Protein AF-A0A928SJW3-F1 (afdb_monomer_lite)

Foldseek 3Di:
DPDDDPDDQPDDPVVLVVLVVVLVVLLVVQLVVQLVVVVVPDDNVVSNVVSVVLSVVLVVLLVVCLPDVPDCVVVVSVVVLVQLQVLAVVLVVVVVVVDDRDPSNVSHVSRVSSVVSNVSSNVSSVVVVVSVVSNVVVVVVVVVVVVVVVVVVVVVVVVVVVVVVVVVVVVVVVVVVVVVVVVVVVVVVVVVVVVVVVVVVVVVVVVVVVVVVVPPDPPDDDDDDDDDDDDDDDPQDFDADPQPRDTDSDPVVNVVCVVVRPSPPPPPPDDDPDPDPPPDDDDDD

Sequence (285 aa):
MNKIYPHPRPTEPVQLYLLAGLASFGLLALWLAAFHAFLKVASGPQAFFAATLIEAGLIIEALALIKRPHVWYTWVAVGISLMVSGTYNYIQAAAVAGESLNTWMLLTLALGPLAALAFVSLTLGHELREYQNRVETWQTDKAAWLEQRRLEAEAYERQQEAERQLRLQRLQEAEFERQEREAERRYEAERAEREWQHKQQELAQRRLERRERLVEPAQASTPAALEPAQLAGQSQSQLACDGCNRTFGTQAALNAHKRFCSGSKARQSQLPESVVLTANGTSSS

pLDDT: mean 76.06, std 18.91, range [38.16, 98.81]

Secondary structure (DSSP, 8-state):
-----SSPPPPP-HHHHHHHHHHHHHHHHHHHHHHHHHTTTS-HHHHHHHHHHHHHHHHHHHHHHHH-TTSTHHHHHHHHHHHHHHHHHHHHHHHHTT----GGGTTTTTHHHHHHHHHHHHHHHHHHHHHHHHHHHHHHHHHHHHHHHHHHHHHHHHHHHHHHHHHHHHHHHHHHHHHHHHHHHHHHHHHHHHHHHHHHHHHHHHHHHHHHHHHS---S------------------EE-TTT--EESSHHHHHHHHHH----------PPP------------

Radius of gyration: 57.42 Å; chains: 1; bounding box: 112×52×155 Å

Structure (mmCIF, N/CA/C/O backbone):
data_AF-A0A928SJW3-F1
#
_entry.id   AF-A0A928SJW3-F1
#
loop_
_atom_site.group_PDB
_atom_site.id
_atom_site.type_symbol
_atom_site.label_atom_id
_atom_site.label_alt_id
_atom_site.label_comp_id
_atom_site.label_asym_id
_atom_site.label_entity_id
_atom_site.label_seq_id
_atom_site.pdbx_PDB_ins_code
_atom_site.Cartn_x
_atom_site.Cartn_y
_atom_site.Cartn_z
_atom_site.occupancy
_atom_site.B_iso_or_equiv
_atom_site.auth_seq_id
_atom_site.auth_comp_id
_atom_site.auth_asym_id
_atom_site.auth_atom_id
_atom_site.pdbx_PDB_model_num
ATOM 1 N N . MET A 1 1 ? -11.583 -10.540 -0.798 1.00 55.16 1 MET A N 1
ATOM 2 C CA . MET A 1 1 ? -11.604 -10.301 -2.259 1.00 55.16 1 MET A CA 1
ATOM 3 C C . MET A 1 1 ? -10.327 -9.565 -2.628 1.00 55.16 1 MET A C 1
ATOM 5 O O . MET A 1 1 ? -10.151 -8.447 -2.162 1.00 55.16 1 MET A O 1
ATOM 9 N N . ASN A 1 2 ? -9.426 -10.180 -3.398 1.00 66.88 2 ASN A N 1
ATOM 10 C CA . ASN A 1 2 ? -8.229 -9.496 -3.892 1.00 66.88 2 ASN A CA 1
ATOM 11 C C . ASN A 1 2 ? -8.664 -8.435 -4.906 1.00 66.88 2 ASN A C 1
ATOM 13 O O . ASN A 1 2 ? -8.991 -8.770 -6.042 1.00 66.88 2 ASN A O 1
ATOM 17 N N . LYS A 1 3 ? -8.727 -7.166 -4.490 1.00 82.62 3 LYS A N 1
ATOM 18 C CA . LYS A 1 3 ? -8.933 -6.062 -5.431 1.00 82.62 3 LYS A CA 1
ATOM 19 C C . LYS A 1 3 ? -7.664 -5.951 -6.268 1.00 82.62 3 LYS A C 1
ATOM 21 O O . LYS A 1 3 ? -6.602 -5.628 -5.746 1.00 82.62 3 LYS A O 1
ATOM 26 N N . ILE A 1 4 ? -7.771 -6.298 -7.544 1.00 87.81 4 ILE A N 1
ATOM 27 C CA . ILE A 1 4 ? -6.679 -6.170 -8.507 1.00 87.81 4 ILE A CA 1
ATOM 28 C C . ILE A 1 4 ? -6.498 -4.674 -8.799 1.00 87.81 4 ILE A C 1
ATOM 30 O O . ILE A 1 4 ? -7.478 -3.931 -8.857 1.00 87.81 4 ILE A O 1
ATOM 34 N N . TYR A 1 5 ? -5.247 -4.231 -8.935 1.00 90.19 5 TYR A N 1
ATOM 35 C CA . TYR A 1 5 ? -4.922 -2.863 -9.340 1.00 90.19 5 TYR A CA 1
ATOM 36 C C . TYR A 1 5 ? -5.654 -2.520 -10.656 1.00 90.19 5 TYR A C 1
ATOM 38 O O . TYR A 1 5 ? -5.540 -3.297 -11.606 1.00 90.19 5 TYR A O 1
ATOM 46 N N . PRO A 1 6 ? -6.422 -1.414 -10.727 1.00 91.12 6 PRO A N 1
ATOM 47 C CA . PRO A 1 6 ? -7.349 -1.173 -11.835 1.00 91.12 6 PRO A CA 1
ATOM 48 C C . PRO A 1 6 ? -6.656 -0.815 -13.153 1.00 91.12 6 PRO A C 1
ATOM 50 O O . PRO A 1 6 ? -7.246 -1.003 -14.214 1.00 91.12 6 PRO A O 1
ATOM 53 N N . HIS A 1 7 ? -5.418 -0.313 -13.112 1.00 90.12 7 HIS A N 1
ATOM 54 C CA . HIS A 1 7 ? -4.707 0.079 -14.323 1.00 90.12 7 HIS A CA 1
ATOM 55 C C . HIS A 1 7 ? -3.880 -1.090 -14.872 1.00 90.12 7 HIS A C 1
ATOM 57 O O . HIS A 1 7 ? -2.954 -1.562 -14.196 1.00 90.12 7 HIS A O 1
ATOM 63 N N . PRO A 1 8 ? -4.175 -1.565 -16.096 1.00 90.81 8 PRO A N 1
ATOM 64 C CA . PRO A 1 8 ? -3.402 -2.633 -16.707 1.00 90.81 8 PRO A CA 1
ATOM 65 C C . PRO A 1 8 ? -1.945 -2.197 -16.866 1.00 90.81 8 PRO A C 1
ATOM 67 O O . PRO A 1 8 ? -1.641 -1.014 -17.032 1.00 90.81 8 PRO A O 1
ATOM 70 N N . ARG A 1 9 ? -1.030 -3.164 -16.797 1.00 91.75 9 ARG A N 1
ATOM 71 C CA . ARG A 1 9 ? 0.384 -2.909 -17.075 1.00 91.75 9 ARG A CA 1
ATOM 72 C C . ARG A 1 9 ? 0.512 -2.398 -18.518 1.00 91.75 9 ARG A C 1
ATOM 74 O O . ARG A 1 9 ? -0.113 -3.002 -19.393 1.00 91.75 9 ARG A O 1
ATOM 81 N N . PRO A 1 10 ? 1.306 -1.344 -18.785 1.00 90.06 10 PRO A N 1
ATOM 82 C CA . PRO A 1 10 ? 1.600 -0.947 -20.155 1.00 90.06 10 PRO A CA 1
ATOM 83 C C . PRO A 1 10 ? 2.156 -2.157 -20.911 1.00 90.06 10 PRO A C 1
ATOM 85 O O . PRO A 1 10 ? 3.102 -2.803 -20.456 1.00 90.06 10 PRO A O 1
ATOM 88 N N . THR A 1 11 ? 1.516 -2.511 -22.022 1.00 90.88 11 THR A N 1
ATOM 89 C CA . THR A 1 11 ? 1.954 -3.617 -22.874 1.00 90.88 11 THR A CA 1
ATOM 90 C C . THR A 1 11 ? 3.229 -3.222 -23.597 1.00 90.88 11 THR A C 1
ATOM 92 O O . THR A 1 11 ? 3.367 -2.077 -24.035 1.00 90.88 11 THR A O 1
ATOM 95 N N . GLU A 1 12 ? 4.147 -4.170 -23.751 1.00 84.44 12 GLU A N 1
ATOM 96 C CA . GLU A 1 12 ? 5.341 -3.956 -24.560 1.00 84.44 12 GLU A CA 1
ATOM 97 C C . GLU A 1 12 ? 4.916 -3.630 -26.000 1.00 84.44 12 GLU A C 1
ATOM 99 O O . GLU A 1 12 ? 4.107 -4.362 -26.582 1.00 84.44 12 GLU A O 1
ATOM 104 N N . PRO A 1 13 ? 5.391 -2.515 -26.580 1.00 83.38 13 PRO A N 1
ATOM 105 C CA . PRO A 1 13 ? 5.029 -2.162 -27.940 1.00 83.38 13 PRO A CA 1
ATOM 106 C C . PRO A 1 13 ? 5.587 -3.228 -28.884 1.00 83.38 13 PRO A C 1
ATOM 108 O O . PRO A 1 13 ? 6.796 -3.332 -29.069 1.00 83.38 13 PRO A O 1
ATOM 111 N N . VAL A 1 14 ? 4.706 -4.009 -29.517 1.00 85.50 14 VAL A N 1
ATOM 112 C CA . VAL A 1 14 ? 5.071 -5.027 -30.528 1.00 85.50 14 VAL A CA 1
ATOM 113 C C . VAL A 1 14 ? 5.955 -4.421 -31.628 1.00 85.50 14 VAL A C 1
ATOM 115 O O . VAL A 1 14 ? 6.855 -5.073 -32.155 1.00 85.50 14 VAL A O 1
ATOM 118 N N . GLN A 1 15 ? 5.744 -3.136 -31.918 1.00 78.62 15 GLN A N 1
ATOM 119 C CA . GLN A 1 15 ? 6.546 -2.336 -32.840 1.00 78.62 15 GLN A CA 1
ATOM 120 C C . GLN A 1 15 ? 8.036 -2.328 -32.483 1.00 78.62 15 GLN A C 1
ATOM 122 O O . GLN A 1 15 ? 8.863 -2.341 -33.383 1.00 78.62 15 GLN A O 1
ATOM 127 N N . LEU A 1 16 ? 8.394 -2.377 -31.199 1.00 78.88 16 LEU A N 1
ATOM 128 C CA . LEU A 1 16 ? 9.782 -2.332 -30.746 1.00 78.88 16 LEU A CA 1
ATOM 129 C C . LEU A 1 16 ? 10.515 -3.641 -31.061 1.00 78.88 16 LEU A C 1
ATOM 131 O O . LEU A 1 16 ? 11.667 -3.605 -31.480 1.00 78.88 16 LEU A O 1
ATOM 135 N N . TYR A 1 17 ? 9.827 -4.784 -30.976 1.00 82.81 17 TYR A N 1
ATOM 136 C CA . TYR A 1 17 ? 10.368 -6.076 -31.411 1.00 82.81 17 TYR A CA 1
ATOM 137 C C . TYR A 1 17 ? 10.509 -6.169 -32.927 1.00 82.81 17 TYR A C 1
ATOM 139 O O . TYR A 1 17 ? 11.530 -6.642 -33.421 1.00 82.81 17 TYR A O 1
ATOM 147 N N . LEU A 1 18 ? 9.506 -5.694 -33.670 1.00 81.81 18 LEU A N 1
ATOM 148 C CA . LEU A 1 18 ? 9.571 -5.657 -35.131 1.00 81.81 18 LEU A CA 1
ATOM 149 C C . LEU A 1 18 ? 10.694 -4.740 -35.612 1.00 81.81 18 LEU A C 1
ATOM 151 O O . LEU A 1 18 ? 11.450 -5.112 -36.506 1.00 81.81 18 LEU A O 1
ATOM 155 N N . LEU A 1 19 ? 10.834 -3.567 -34.996 1.00 77.06 19 LEU A N 1
ATOM 156 C CA . LEU A 1 19 ? 11.870 -2.618 -35.366 1.00 77.06 19 LEU A CA 1
ATOM 157 C C . LEU A 1 19 ? 13.260 -3.107 -34.951 1.00 77.06 19 LEU A C 1
ATOM 159 O O . LEU A 1 19 ? 14.195 -2.964 -35.730 1.00 77.06 19 LEU A O 1
ATOM 163 N N . ALA A 1 20 ? 13.397 -3.744 -33.783 1.00 79.19 20 ALA A N 1
ATOM 164 C CA . ALA A 1 20 ? 14.634 -4.416 -33.392 1.00 79.19 20 ALA A CA 1
ATOM 165 C C . ALA A 1 20 ? 15.004 -5.520 -34.394 1.00 79.19 20 ALA A C 1
ATOM 167 O O . ALA A 1 20 ? 16.141 -5.565 -34.850 1.00 79.19 20 ALA A O 1
ATOM 168 N N . GLY A 1 21 ? 14.040 -6.350 -34.806 1.00 82.94 21 GLY A N 1
ATOM 169 C CA . GLY A 1 21 ? 14.250 -7.383 -35.822 1.00 82.94 21 GLY A CA 1
ATOM 170 C C . GLY A 1 21 ? 14.684 -6.810 -37.175 1.00 82.94 21 GLY A C 1
ATOM 171 O O . GLY A 1 21 ? 15.651 -7.290 -37.766 1.00 82.94 21 GLY A O 1
ATOM 172 N N . LEU A 1 22 ? 14.024 -5.746 -37.642 1.00 78.38 22 LEU A N 1
ATOM 173 C CA . LEU A 1 22 ? 14.393 -5.036 -38.872 1.00 78.38 22 LEU A CA 1
ATOM 174 C C . LEU A 1 22 ? 15.783 -4.396 -38.776 1.00 78.38 22 LEU A C 1
ATOM 176 O O . LEU A 1 22 ? 16.566 -4.497 -39.718 1.00 78.38 22 LEU A O 1
ATOM 180 N N . ALA A 1 23 ? 16.111 -3.776 -37.642 1.00 76.69 23 ALA A N 1
ATOM 181 C CA . ALA A 1 23 ? 17.420 -3.177 -37.401 1.00 76.69 23 ALA A CA 1
ATOM 182 C C . ALA A 1 23 ? 18.530 -4.238 -37.387 1.00 76.69 23 ALA A C 1
ATOM 184 O O . ALA A 1 23 ? 19.552 -4.054 -38.044 1.00 76.69 23 ALA A O 1
ATOM 185 N N . SER A 1 24 ? 18.315 -5.372 -36.711 1.00 80.06 24 SER A N 1
ATOM 186 C CA . SER A 1 24 ? 19.250 -6.503 -36.715 1.00 80.06 24 SER A CA 1
ATOM 187 C C . SER A 1 24 ? 19.456 -7.070 -38.119 1.00 80.06 24 SER A C 1
ATOM 189 O O . SER A 1 24 ? 20.588 -7.355 -38.503 1.00 80.06 24 SER A O 1
ATOM 191 N N . PHE A 1 25 ? 18.387 -7.195 -38.911 1.00 82.88 25 PHE A N 1
ATOM 192 C CA . PHE A 1 25 ? 18.493 -7.639 -40.300 1.00 82.88 25 PHE A CA 1
ATOM 193 C C . PHE A 1 25 ? 19.278 -6.640 -41.164 1.00 82.88 25 PHE A C 1
ATOM 195 O O . PHE A 1 25 ? 20.138 -7.042 -41.947 1.00 82.88 25 PHE A O 1
ATOM 202 N N . GLY A 1 26 ? 19.025 -5.338 -40.993 1.00 77.75 26 GLY A N 1
ATOM 203 C CA . GLY A 1 26 ? 19.756 -4.276 -41.684 1.00 77.75 26 GLY A CA 1
ATOM 204 C C . GLY A 1 26 ? 21.248 -4.260 -41.343 1.00 77.75 26 GLY A C 1
ATOM 205 O O . GLY A 1 26 ? 22.073 -4.175 -42.250 1.00 77.75 26 GLY A O 1
ATOM 206 N N . LEU A 1 27 ? 21.598 -4.408 -40.062 1.00 78.44 27 LEU A N 1
ATOM 207 C CA . LEU A 1 27 ? 22.986 -4.519 -39.599 1.00 78.44 27 LEU A CA 1
ATOM 208 C C . LEU A 1 27 ? 23.687 -5.746 -40.189 1.00 78.44 27 LEU A C 1
ATOM 210 O O . LEU A 1 27 ? 24.775 -5.613 -40.743 1.00 78.44 27 LEU A O 1
ATOM 214 N N . LEU A 1 28 ? 23.025 -6.906 -40.189 1.00 81.44 28 LEU A N 1
ATOM 215 C CA . LEU A 1 28 ? 23.567 -8.128 -40.784 1.00 81.44 28 LEU A CA 1
ATOM 216 C C . LEU A 1 28 ? 23.821 -7.971 -42.290 1.00 81.44 28 LEU A C 1
ATOM 218 O O . LEU A 1 28 ? 24.873 -8.368 -42.792 1.00 81.44 28 LEU A O 1
ATOM 222 N N . ALA A 1 29 ? 22.874 -7.377 -43.021 1.00 80.19 29 ALA A N 1
ATOM 223 C CA . ALA A 1 29 ? 23.041 -7.096 -44.444 1.00 80.19 29 ALA A CA 1
ATOM 224 C C . ALA A 1 29 ? 24.216 -6.137 -44.690 1.00 80.19 29 ALA A C 1
ATOM 226 O O . ALA A 1 29 ? 24.995 -6.334 -45.626 1.00 80.19 29 ALA A O 1
ATOM 227 N N . LEU A 1 30 ? 24.376 -5.133 -43.824 1.00 78.25 30 LEU A N 1
ATOM 228 C CA . LEU A 1 30 ? 25.488 -4.198 -43.887 1.00 78.25 30 LEU A CA 1
ATOM 229 C C . LEU A 1 30 ? 26.833 -4.874 -43.653 1.00 78.25 30 LEU A C 1
ATOM 231 O O . LEU A 1 30 ? 27.781 -4.658 -44.409 1.00 78.25 30 LEU A O 1
ATOM 235 N N . TRP A 1 31 ? 26.898 -5.705 -42.620 1.00 85.62 31 TRP A N 1
ATOM 236 C CA . TRP A 1 31 ? 28.083 -6.463 -42.275 1.00 85.62 31 TRP A CA 1
ATOM 237 C C . TRP A 1 31 ? 28.497 -7.385 -43.424 1.00 85.62 31 TRP A C 1
ATOM 239 O O . TRP A 1 31 ? 29.660 -7.381 -43.824 1.00 85.62 31 TRP A O 1
ATOM 249 N N . LEU A 1 32 ? 27.541 -8.096 -44.036 1.00 81.69 32 LEU A N 1
ATOM 250 C CA . LEU A 1 32 ? 27.791 -8.950 -45.202 1.00 81.69 32 LEU A CA 1
ATOM 251 C C . LEU A 1 32 ? 28.315 -8.153 -46.404 1.00 81.69 32 LEU A C 1
ATOM 253 O O . LEU A 1 32 ? 29.249 -8.594 -47.077 1.00 81.69 32 LEU A O 1
ATOM 257 N N . ALA A 1 33 ? 27.745 -6.974 -46.668 1.00 78.25 33 ALA A N 1
ATOM 258 C CA . ALA A 1 33 ? 28.196 -6.101 -47.748 1.00 78.25 33 ALA A CA 1
ATOM 259 C C . ALA A 1 33 ? 29.624 -5.587 -47.506 1.00 78.25 33 ALA A C 1
ATOM 261 O O . ALA A 1 33 ? 30.464 -5.654 -48.408 1.00 78.25 33 ALA A O 1
ATOM 262 N N . ALA A 1 34 ? 29.919 -5.130 -46.284 1.00 76.94 34 ALA A N 1
ATOM 263 C CA . ALA A 1 34 ? 31.254 -4.696 -45.884 1.00 76.94 34 ALA A CA 1
ATOM 264 C C . ALA A 1 34 ? 32.262 -5.846 -45.996 1.00 76.94 34 ALA A C 1
ATOM 266 O O . ALA A 1 34 ? 33.307 -5.696 -46.628 1.00 76.94 34 ALA A O 1
ATOM 267 N N . PHE A 1 35 ? 31.922 -7.021 -45.464 1.00 81.75 35 PHE A N 1
ATOM 268 C CA . PHE A 1 35 ? 32.746 -8.222 -45.545 1.00 81.75 35 PHE A CA 1
ATOM 269 C C . PHE A 1 35 ? 33.077 -8.586 -46.998 1.00 81.75 35 PHE A C 1
ATOM 271 O O . PHE A 1 35 ? 34.247 -8.753 -47.343 1.00 81.75 35 PHE A O 1
ATOM 278 N N . HIS A 1 36 ? 32.074 -8.625 -47.878 1.00 83.62 36 HIS A N 1
ATOM 279 C CA . HIS A 1 36 ? 32.276 -8.935 -49.293 1.00 83.62 36 HIS A CA 1
ATOM 280 C C . HIS A 1 36 ? 33.125 -7.877 -50.020 1.00 83.62 36 HIS A C 1
ATOM 282 O O . HIS A 1 36 ? 33.914 -8.214 -50.904 1.00 83.62 36 HIS A O 1
ATOM 288 N N . ALA A 1 37 ? 33.000 -6.598 -49.656 1.00 78.00 37 ALA A N 1
ATOM 289 C CA . ALA A 1 37 ? 33.862 -5.545 -50.186 1.00 78.00 37 ALA A CA 1
ATOM 290 C C . ALA A 1 37 ? 35.324 -5.740 -49.748 1.00 78.00 37 ALA A C 1
ATOM 292 O O . ALA A 1 37 ? 36.226 -5.678 -50.586 1.00 78.00 37 ALA A O 1
ATOM 293 N N . PHE A 1 38 ? 35.564 -6.054 -48.472 1.00 79.44 38 PHE A N 1
ATOM 294 C CA . PHE A 1 38 ? 36.913 -6.288 -47.954 1.00 79.44 38 PHE A CA 1
ATOM 295 C C . PHE A 1 38 ? 37.556 -7.570 -48.483 1.00 79.44 38 PHE A C 1
ATOM 297 O O . PHE A 1 38 ? 38.772 -7.589 -48.656 1.00 79.44 38 PHE A O 1
ATOM 304 N N . LEU A 1 39 ? 36.779 -8.601 -48.831 1.00 84.12 39 LEU A N 1
ATOM 305 C CA . LEU A 1 39 ? 37.307 -9.806 -49.485 1.00 84.12 39 LEU A CA 1
ATOM 306 C C . LEU A 1 39 ? 38.011 -9.521 -50.821 1.00 84.12 39 LEU A C 1
ATOM 308 O O . LEU A 1 39 ? 38.833 -10.322 -51.257 1.00 84.12 39 LEU A O 1
ATOM 312 N N . LYS A 1 40 ? 37.724 -8.387 -51.475 1.00 85.44 40 LYS A N 1
ATOM 313 C CA . LYS A 1 40 ? 38.414 -7.986 -52.712 1.00 85.44 40 LYS A CA 1
ATOM 314 C C . LYS A 1 40 ? 39.799 -7.382 -52.469 1.00 85.44 40 LYS A C 1
ATOM 316 O O . LYS A 1 40 ? 40.572 -7.272 -53.414 1.00 85.44 40 LYS A O 1
ATOM 321 N N . VAL A 1 41 ? 40.093 -6.958 -51.239 1.00 80.56 41 VAL A N 1
ATOM 322 C CA . VAL A 1 41 ? 41.283 -6.155 -50.901 1.00 80.56 41 VAL A CA 1
ATOM 323 C C . VAL A 1 41 ? 42.141 -6.817 -49.813 1.00 80.56 41 VAL A C 1
ATOM 325 O O . VAL A 1 41 ? 43.336 -6.550 -49.731 1.00 80.56 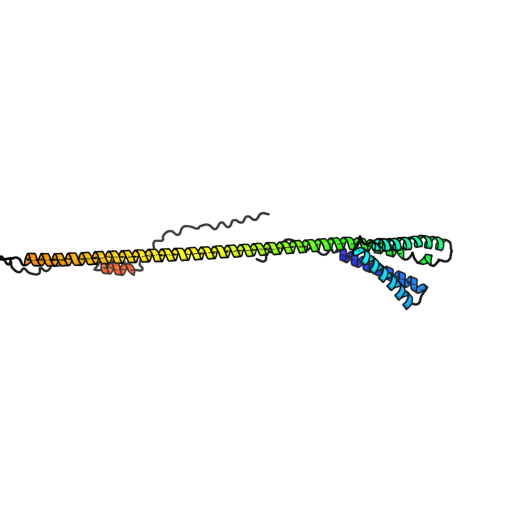41 VAL A O 1
ATOM 328 N N . ALA A 1 42 ? 41.567 -7.699 -48.992 1.00 80.75 42 ALA A N 1
ATOM 329 C CA . ALA A 1 42 ? 42.220 -8.326 -47.847 1.00 80.75 42 ALA A CA 1
ATOM 330 C C . ALA A 1 42 ? 41.925 -9.833 -47.754 1.00 80.75 42 ALA A C 1
ATOM 332 O O . ALA A 1 42 ? 40.978 -10.347 -48.349 1.00 80.75 42 ALA A O 1
ATOM 333 N N . SER A 1 43 ? 42.731 -10.550 -46.963 1.00 87.75 43 SER A N 1
ATOM 334 C CA . SER A 1 43 ? 42.478 -11.966 -46.667 1.00 87.75 43 SER A CA 1
ATOM 335 C C . SER A 1 43 ? 41.178 -12.149 -45.872 1.00 87.75 43 SER A C 1
ATOM 337 O O . SER A 1 43 ? 40.780 -11.267 -45.111 1.00 87.75 43 SER A O 1
ATOM 339 N N . GLY A 1 44 ? 40.530 -13.312 -46.005 1.00 86.00 44 GLY A N 1
ATOM 340 C CA . GLY A 1 44 ? 39.254 -13.617 -45.337 1.00 86.00 44 GLY A CA 1
ATOM 341 C C . GLY A 1 44 ? 39.202 -13.251 -43.844 1.00 86.00 44 GLY A C 1
ATOM 342 O O . GLY A 1 44 ? 38.282 -12.540 -43.438 1.00 86.00 44 GLY A O 1
ATOM 343 N N . PRO A 1 45 ? 40.200 -13.640 -43.027 1.00 83.94 45 PRO A N 1
ATOM 344 C CA . PRO A 1 45 ? 40.232 -13.278 -41.610 1.00 83.94 45 PRO A CA 1
ATOM 345 C C . PRO A 1 45 ? 40.357 -11.767 -41.355 1.00 83.94 45 PRO A C 1
ATOM 347 O O . PRO A 1 45 ? 39.725 -11.240 -40.442 1.00 83.94 45 PRO A O 1
ATOM 350 N N . GLN A 1 46 ? 41.136 -11.049 -42.172 1.00 70.75 46 GLN A N 1
ATOM 351 C CA . GLN A 1 46 ? 41.297 -9.595 -42.052 1.00 70.75 46 GLN A CA 1
ATOM 352 C C . GLN A 1 46 ? 40.020 -8.851 -42.462 1.00 70.75 46 GLN A C 1
ATOM 354 O O . GLN A 1 46 ? 39.612 -7.914 -41.778 1.00 70.75 46 GLN A O 1
ATOM 359 N N . ALA A 1 47 ? 39.355 -9.303 -43.529 1.00 72.06 47 ALA A N 1
ATOM 360 C CA . ALA A 1 47 ? 38.073 -8.768 -43.980 1.00 72.06 47 ALA A CA 1
ATOM 361 C C . ALA A 1 47 ? 36.973 -8.939 -42.921 1.00 72.06 47 ALA A C 1
ATOM 363 O O . ALA A 1 47 ? 36.211 -8.008 -42.659 1.00 72.06 47 ALA A O 1
ATOM 364 N N . PHE A 1 48 ? 36.929 -10.104 -42.267 1.00 79.88 48 PHE A N 1
ATOM 365 C CA . PHE A 1 48 ? 36.002 -10.384 -41.170 1.00 79.88 48 PHE A CA 1
ATOM 366 C C . PHE A 1 48 ? 36.228 -9.441 -39.981 1.00 79.88 48 PHE A C 1
ATOM 368 O O . PHE A 1 48 ? 35.283 -8.831 -39.479 1.00 79.88 48 PHE A O 1
ATOM 375 N N . PHE A 1 49 ? 37.482 -9.287 -39.543 1.00 71.06 49 PHE A N 1
ATOM 376 C CA . PHE A 1 49 ? 37.817 -8.439 -38.399 1.00 71.06 49 PHE A CA 1
ATOM 377 C C . PHE A 1 49 ? 37.509 -6.959 -38.673 1.00 71.06 49 PHE A C 1
ATOM 379 O O . PHE A 1 49 ? 36.938 -6.281 -37.821 1.00 71.06 49 PHE A O 1
ATOM 386 N N . ALA A 1 50 ? 37.810 -6.475 -39.884 1.00 69.69 50 ALA A N 1
ATOM 387 C CA . ALA A 1 50 ? 37.501 -5.111 -40.306 1.00 69.69 50 ALA A CA 1
ATOM 388 C C . ALA A 1 50 ? 35.986 -4.839 -40.351 1.00 69.69 50 ALA A C 1
ATOM 390 O O . ALA A 1 50 ? 35.531 -3.842 -39.792 1.00 69.69 50 ALA A O 1
ATOM 391 N N . ALA A 1 51 ? 35.197 -5.741 -40.947 1.00 72.69 51 ALA A N 1
ATOM 392 C CA . ALA A 1 51 ? 33.738 -5.613 -40.988 1.00 72.69 51 ALA A CA 1
ATOM 393 C C . ALA A 1 51 ? 33.121 -5.614 -39.578 1.00 72.69 51 ALA A C 1
ATOM 395 O O . ALA A 1 51 ? 32.258 -4.794 -39.271 1.00 72.69 51 ALA A O 1
ATOM 396 N N . THR A 1 52 ? 33.627 -6.476 -38.694 1.00 72.19 52 THR A N 1
ATOM 397 C CA . THR A 1 52 ? 33.147 -6.590 -37.308 1.00 72.19 52 THR A CA 1
ATOM 398 C C . THR A 1 52 ? 33.485 -5.351 -36.475 1.00 72.19 52 THR A C 1
ATOM 400 O O . THR A 1 52 ? 32.663 -4.907 -35.680 1.00 72.19 52 THR A O 1
ATOM 403 N N . LEU A 1 53 ? 34.665 -4.748 -36.660 1.00 69.12 53 LEU A N 1
ATOM 404 C CA . LEU A 1 53 ? 35.031 -3.502 -35.975 1.00 69.12 53 LEU A CA 1
ATOM 405 C C . LEU A 1 53 ? 34.153 -2.319 -36.398 1.00 69.12 53 LEU A C 1
ATOM 407 O O . LEU A 1 53 ? 33.772 -1.515 -35.548 1.00 69.12 53 LEU A O 1
ATOM 411 N N . ILE A 1 54 ? 33.816 -2.226 -37.687 1.00 74.69 54 ILE A N 1
ATOM 412 C CA . ILE A 1 54 ? 32.912 -1.188 -38.204 1.00 74.69 54 ILE A CA 1
ATOM 413 C C . ILE A 1 54 ? 31.521 -1.351 -37.590 1.00 74.69 54 ILE A C 1
ATOM 415 O O . ILE A 1 54 ? 30.942 -0.380 -37.106 1.00 74.69 54 ILE A O 1
ATOM 419 N N . GLU A 1 55 ? 31.008 -2.579 -37.551 1.00 73.25 55 GLU A N 1
ATOM 420 C CA . GLU A 1 55 ? 29.709 -2.870 -36.944 1.00 73.25 55 GLU A CA 1
ATOM 421 C C . GLU A 1 55 ? 29.708 -2.623 -35.425 1.00 73.25 55 GLU A C 1
ATOM 423 O O . GLU A 1 55 ? 28.771 -2.033 -34.888 1.00 73.25 55 GLU A O 1
ATOM 428 N N . ALA A 1 56 ? 30.782 -2.988 -34.720 1.00 64.12 56 ALA A N 1
ATOM 429 C CA . ALA A 1 56 ? 30.918 -2.718 -33.291 1.00 64.12 56 ALA A CA 1
ATOM 430 C C . ALA A 1 56 ? 30.950 -1.209 -32.989 1.00 64.12 56 ALA A C 1
ATOM 432 O O . ALA A 1 56 ? 30.272 -0.759 -32.064 1.00 64.12 56 ALA A O 1
ATOM 433 N N . GLY A 1 57 ? 31.685 -0.417 -33.780 1.00 68.56 57 GLY A N 1
ATOM 434 C CA . GLY A 1 57 ? 31.706 1.046 -33.659 1.00 68.56 57 GLY A CA 1
ATOM 435 C C . GLY A 1 57 ? 30.322 1.663 -33.872 1.00 68.56 57 GLY A C 1
ATOM 436 O O . GLY A 1 57 ? 29.870 2.473 -33.064 1.00 68.56 57 GLY A O 1
ATOM 437 N N . LEU A 1 58 ? 29.605 1.178 -34.886 1.00 71.38 58 LEU A N 1
ATOM 438 C CA . LEU A 1 58 ? 28.225 1.552 -35.194 1.00 71.38 58 LEU A CA 1
ATOM 439 C C . LEU A 1 58 ? 27.248 1.310 -34.041 1.00 71.38 58 LEU A C 1
ATOM 441 O O . LEU A 1 58 ? 26.436 2.174 -33.705 1.00 71.38 58 LEU A O 1
ATOM 445 N N . ILE A 1 59 ? 27.327 0.131 -33.425 1.00 67.94 59 ILE A N 1
ATOM 446 C CA . ILE A 1 59 ? 26.466 -0.242 -32.300 1.00 67.94 59 ILE A CA 1
ATOM 447 C C . ILE A 1 59 ? 26.778 0.631 -31.078 1.00 67.94 59 ILE A C 1
ATOM 449 O O . ILE A 1 59 ? 25.859 1.085 -30.394 1.00 67.94 59 ILE A O 1
ATOM 453 N N . ILE A 1 60 ? 28.057 0.905 -30.807 1.00 61.53 60 ILE A N 1
ATOM 454 C CA . ILE A 1 60 ? 28.476 1.755 -29.684 1.00 61.53 60 ILE A CA 1
ATOM 455 C C . ILE A 1 60 ? 27.971 3.196 -29.865 1.00 61.53 60 ILE A C 1
ATOM 457 O O . ILE A 1 60 ? 27.452 3.777 -28.908 1.00 61.53 60 ILE A O 1
ATOM 461 N N . GLU A 1 61 ? 28.053 3.756 -31.074 1.00 63.34 61 GLU A N 1
ATOM 462 C CA . GLU A 1 61 ? 27.530 5.094 -31.387 1.00 63.34 61 GLU A CA 1
ATOM 463 C C . GLU A 1 61 ? 26.005 5.163 -31.239 1.00 63.34 61 GLU A C 1
ATOM 465 O O . GLU A 1 61 ? 25.488 6.052 -30.557 1.00 63.34 61 GLU A O 1
ATOM 470 N N . ALA A 1 62 ? 25.284 4.182 -31.788 1.00 66.75 62 ALA A N 1
ATOM 471 C CA . ALA A 1 62 ? 23.834 4.073 -31.645 1.00 66.75 62 ALA A CA 1
ATOM 472 C C . ALA A 1 62 ? 23.405 4.007 -30.165 1.00 66.75 62 ALA A C 1
ATOM 474 O O . ALA A 1 62 ? 22.483 4.706 -29.739 1.00 66.75 62 ALA A O 1
ATOM 475 N N . LEU A 1 63 ? 24.108 3.215 -29.34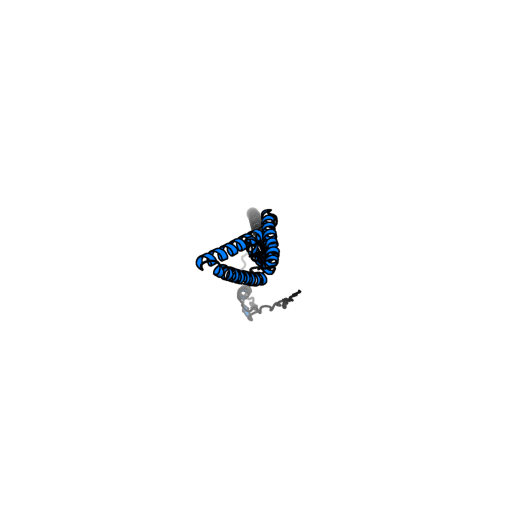8 1.00 60.94 63 LEU A N 1
ATOM 476 C CA . LEU A 1 63 ? 23.839 3.098 -27.911 1.00 60.94 63 LEU A CA 1
ATOM 477 C C . LEU A 1 63 ? 24.146 4.392 -27.139 1.00 60.94 63 LEU A C 1
ATOM 479 O O . LEU A 1 63 ? 23.422 4.729 -26.195 1.00 60.94 63 LEU A O 1
ATOM 483 N N . ALA A 1 64 ? 25.189 5.129 -27.529 1.00 59.06 64 ALA A N 1
ATOM 484 C CA . ALA A 1 64 ? 25.536 6.411 -26.921 1.00 59.06 64 ALA A CA 1
ATOM 485 C C . ALA A 1 64 ? 24.464 7.485 -27.189 1.00 59.06 64 ALA A C 1
ATOM 487 O O . ALA A 1 64 ? 24.102 8.226 -26.269 1.00 59.06 64 ALA A O 1
ATOM 488 N N . LEU A 1 65 ? 23.900 7.517 -28.403 1.00 60.25 65 LEU A N 1
ATOM 489 C CA . LEU A 1 65 ? 22.828 8.442 -28.798 1.00 60.25 65 LEU A CA 1
ATOM 490 C C . LEU A 1 65 ? 21.516 8.187 -28.038 1.00 60.25 65 LEU A C 1
ATOM 492 O O . LEU A 1 65 ? 20.841 9.129 -27.618 1.00 60.25 65 LEU A O 1
ATOM 496 N N . ILE A 1 66 ? 21.177 6.918 -27.797 1.00 61.88 66 ILE A N 1
ATOM 497 C CA . ILE A 1 66 ? 19.948 6.533 -27.086 1.00 61.88 66 ILE A CA 1
ATOM 498 C C . ILE A 1 66 ? 19.982 7.006 -25.624 1.00 61.88 66 ILE A 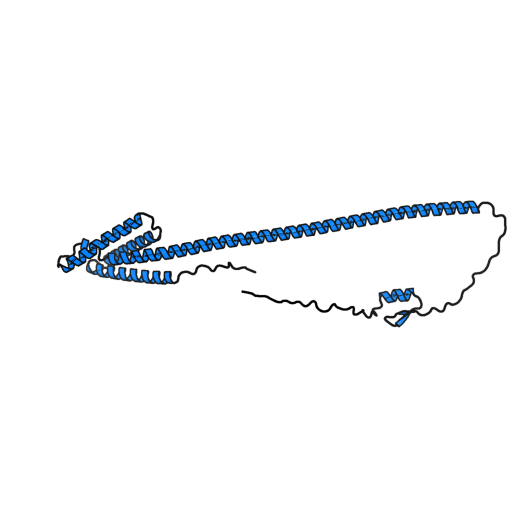C 1
ATOM 500 O O . ILE A 1 66 ? 18.984 7.501 -25.086 1.00 61.88 66 ILE A O 1
ATOM 504 N N . LYS A 1 67 ? 21.134 6.891 -24.951 1.00 59.44 67 LYS A N 1
ATOM 505 C CA . LYS A 1 67 ? 21.178 7.045 -23.492 1.00 59.44 67 LYS A CA 1
ATOM 506 C C . LYS A 1 67 ? 20.998 8.486 -23.002 1.00 59.44 67 LYS A C 1
ATOM 508 O O . LYS A 1 67 ? 20.326 8.652 -21.984 1.00 59.44 67 LYS A O 1
ATOM 513 N N . ARG A 1 68 ? 21.507 9.528 -23.683 1.00 58.34 68 ARG A N 1
ATOM 514 C CA . ARG A 1 68 ? 21.322 10.943 -23.268 1.00 58.34 68 ARG A CA 1
ATOM 515 C C . ARG A 1 68 ? 21.523 11.961 -24.425 1.00 58.34 68 ARG A C 1
ATOM 517 O O . ARG A 1 68 ? 22.666 12.299 -24.719 1.00 58.34 68 ARG A O 1
ATOM 524 N N . PRO A 1 69 ? 20.459 12.570 -24.992 1.00 54.06 69 PRO A N 1
ATOM 525 C CA . PRO A 1 69 ? 20.558 13.499 -26.133 1.00 54.06 69 PRO A CA 1
ATOM 526 C C . PRO A 1 69 ? 21.188 14.863 -25.796 1.00 54.06 69 PRO A C 1
ATOM 528 O O . PRO A 1 69 ? 21.476 15.654 -26.688 1.00 54.06 69 PRO A O 1
ATOM 531 N N . HIS A 1 70 ? 21.410 15.157 -24.512 1.00 61.28 70 HIS A N 1
ATOM 532 C CA . HIS A 1 70 ? 21.984 16.427 -24.059 1.00 61.28 70 HIS A CA 1
ATOM 533 C C . HIS A 1 70 ? 23.476 16.384 -23.753 1.00 61.28 70 HIS A C 1
ATOM 535 O O . HIS A 1 70 ? 24.024 17.358 -23.242 1.00 61.28 70 HIS A O 1
ATOM 541 N N . VAL A 1 71 ? 24.155 15.283 -24.066 1.00 60.91 71 VAL A N 1
ATOM 542 C CA . VAL A 1 71 ? 25.592 15.209 -23.822 1.00 60.91 71 VAL A CA 1
ATOM 543 C C . VAL A 1 71 ? 26.341 15.478 -25.113 1.00 60.91 71 VAL A C 1
ATOM 545 O O . VAL A 1 71 ? 26.075 14.868 -26.147 1.00 60.91 71 VAL A O 1
ATOM 548 N N . TRP A 1 72 ? 27.268 16.428 -25.027 1.00 72.56 72 TRP A N 1
ATOM 549 C CA . TRP A 1 72 ? 28.049 17.002 -26.122 1.00 72.56 72 TRP A CA 1
ATOM 550 C C . TRP A 1 72 ? 28.683 15.967 -27.070 1.00 72.56 72 TRP A C 1
ATOM 552 O O . TRP A 1 72 ? 28.819 16.244 -28.258 1.00 72.56 72 TRP A O 1
ATOM 562 N N . TYR A 1 73 ? 28.989 14.753 -26.601 1.00 60.34 73 TYR A N 1
ATOM 563 C CA . TYR A 1 73 ? 29.515 13.672 -27.442 1.00 60.34 73 TYR A CA 1
ATOM 564 C C . TYR A 1 73 ? 28.536 13.178 -28.525 1.00 60.34 73 TYR A C 1
ATOM 566 O O . TYR A 1 73 ? 28.973 12.646 -29.538 1.00 60.34 73 TYR A O 1
ATOM 574 N N . THR A 1 74 ? 27.226 13.396 -28.364 1.00 58.62 74 THR A N 1
ATOM 575 C CA . THR A 1 74 ? 26.198 13.125 -29.392 1.00 58.62 74 THR A CA 1
ATOM 576 C C . THR A 1 74 ? 26.445 13.988 -30.629 1.00 58.62 74 THR A C 1
ATOM 578 O O . THR A 1 74 ? 26.436 13.500 -31.756 1.00 58.62 74 THR A O 1
ATOM 581 N N . TRP A 1 75 ? 26.746 15.271 -30.418 1.00 66.44 75 TRP A N 1
ATOM 582 C CA . TRP A 1 75 ? 27.087 16.202 -31.493 1.00 66.44 75 TRP A CA 1
ATOM 583 C C . TRP A 1 75 ? 28.445 15.892 -32.115 1.00 66.44 75 TRP A C 1
ATOM 585 O O . TRP A 1 75 ? 28.615 16.078 -33.315 1.00 66.44 75 TRP A O 1
ATOM 595 N N . VAL A 1 76 ? 29.386 15.360 -31.329 1.00 66.00 76 VAL A N 1
ATOM 596 C CA . VAL A 1 76 ? 30.660 14.848 -31.854 1.00 66.00 76 VAL A CA 1
ATOM 597 C C . VAL A 1 76 ? 30.419 13.657 -32.783 1.00 66.00 76 VAL A C 1
ATOM 599 O O . VAL A 1 76 ? 30.951 13.653 -33.887 1.00 66.0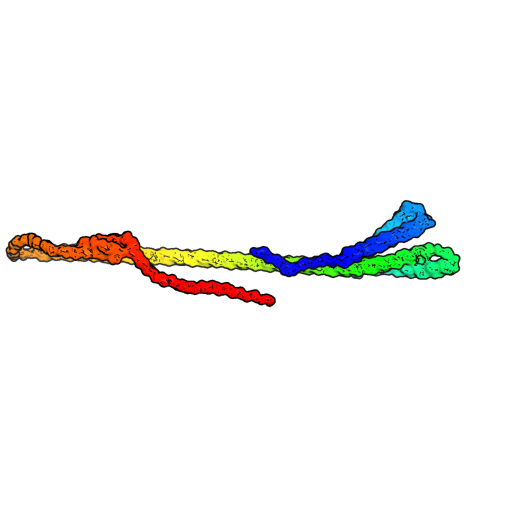0 76 VAL A O 1
ATOM 602 N N . ALA A 1 77 ? 29.561 12.704 -32.405 1.00 60.38 77 ALA A N 1
ATOM 603 C CA . ALA A 1 77 ? 29.201 11.567 -33.256 1.00 60.38 77 ALA A CA 1
ATOM 604 C C . ALA A 1 77 ? 28.483 12.007 -34.548 1.00 60.38 77 ALA A C 1
ATOM 606 O O . ALA A 1 77 ? 28.822 11.549 -35.637 1.00 60.38 77 ALA A O 1
ATOM 607 N N . VAL A 1 78 ? 27.553 12.968 -34.462 1.00 60.03 78 VAL A N 1
ATOM 608 C CA . VAL A 1 78 ? 26.908 13.567 -35.647 1.00 60.03 78 VAL A CA 1
ATOM 609 C C . VAL A 1 78 ? 27.921 14.308 -36.524 1.00 60.03 78 VAL A C 1
ATOM 611 O O . VAL A 1 78 ? 27.859 14.197 -37.743 1.00 60.03 78 VAL A O 1
ATOM 614 N N . GLY A 1 79 ? 28.873 15.033 -35.933 1.00 64.81 79 GLY A N 1
ATOM 615 C CA . GLY A 1 79 ? 29.942 15.715 -36.664 1.00 64.81 79 GLY A CA 1
ATOM 616 C C . GLY A 1 79 ? 30.859 14.740 -37.403 1.00 64.81 79 GLY A C 1
ATOM 617 O O . GLY A 1 79 ? 31.153 14.949 -38.579 1.00 64.81 79 GLY A O 1
ATOM 618 N N . ILE A 1 80 ? 31.237 13.638 -36.747 1.00 60.91 80 ILE A N 1
ATOM 619 C CA . ILE A 1 80 ? 31.989 12.538 -37.362 1.00 60.91 80 ILE A CA 1
ATOM 620 C C . ILE A 1 80 ? 31.177 11.953 -38.521 1.00 60.91 80 ILE A C 1
ATOM 622 O O . ILE A 1 80 ? 31.704 11.824 -39.620 1.00 60.91 80 ILE A O 1
ATOM 626 N N . SER A 1 81 ? 29.877 11.716 -38.329 1.00 51.66 81 SER A N 1
ATOM 627 C CA . SER A 1 81 ? 28.978 11.224 -39.376 1.00 51.66 81 SER A CA 1
ATOM 628 C C . SER A 1 81 ? 28.810 12.214 -40.542 1.00 51.66 81 SER A C 1
ATOM 630 O O . SER A 1 81 ? 28.880 11.834 -41.699 1.00 51.66 81 SER A O 1
ATOM 632 N N . LEU A 1 82 ? 28.678 13.521 -40.324 1.00 53.94 82 LEU A N 1
ATOM 633 C CA . LEU A 1 82 ? 28.601 14.476 -41.441 1.00 53.94 82 LEU A CA 1
ATOM 634 C C . LEU A 1 82 ? 29.912 14.552 -42.230 1.00 53.94 82 LEU A C 1
ATOM 636 O O . LEU A 1 82 ? 29.890 14.604 -43.461 1.00 53.94 82 LEU A O 1
ATOM 640 N N . MET A 1 83 ? 31.047 14.525 -41.531 1.00 55.19 83 MET A N 1
ATOM 641 C CA . MET A 1 83 ? 32.371 14.568 -42.148 1.00 55.19 83 MET A CA 1
ATOM 642 C C . MET A 1 83 ? 32.619 13.328 -43.005 1.00 55.19 83 MET A C 1
ATOM 644 O O . MET A 1 83 ? 33.067 13.423 -44.151 1.00 55.19 83 MET A O 1
ATOM 648 N N . VAL A 1 84 ? 32.269 12.174 -42.446 1.00 52.94 84 VAL A N 1
ATOM 649 C CA . VAL A 1 84 ? 32.413 10.887 -43.090 1.00 52.94 84 VAL A CA 1
ATOM 650 C C . VAL A 1 84 ? 31.376 10.949 -44.265 1.00 52.94 84 VAL A C 1
ATOM 652 O O . VAL A 1 84 ? 31.776 10.737 -45.386 1.00 52.94 84 VAL A O 1
ATOM 655 N N . SER A 1 85 ? 30.123 11.420 -44.186 1.00 47.25 85 SER A N 1
ATOM 656 C CA . SER A 1 85 ? 29.185 11.436 -45.350 1.00 47.25 85 SER A CA 1
ATOM 657 C C . SER A 1 85 ? 29.646 12.347 -46.497 1.00 47.25 85 SER A C 1
ATOM 659 O O . SER A 1 85 ? 29.590 11.984 -47.675 1.00 47.25 85 SER A O 1
ATOM 661 N N . GLY A 1 86 ? 30.171 13.525 -46.152 1.00 50.81 86 GLY A N 1
ATOM 662 C CA . GLY A 1 86 ? 30.664 14.505 -47.116 1.00 50.81 86 GLY A CA 1
ATOM 663 C C . GLY A 1 86 ? 31.805 13.973 -47.973 1.00 50.81 86 GLY A C 1
ATOM 664 O O . GLY A 1 86 ? 31.852 14.253 -49.173 1.00 50.81 86 GLY A O 1
ATOM 665 N N . THR A 1 87 ? 32.673 13.125 -47.413 1.00 48.50 87 THR A N 1
ATOM 666 C CA . THR A 1 87 ? 33.727 12.548 -48.241 1.00 48.50 87 THR A CA 1
ATOM 667 C C . THR A 1 87 ? 33.157 11.524 -49.239 1.00 48.50 87 THR A C 1
ATOM 669 O O . THR A 1 87 ? 33.921 11.198 -50.119 1.00 48.50 87 THR A O 1
ATOM 672 N N . TYR A 1 88 ? 31.868 11.079 -49.203 1.00 47.41 88 TYR A N 1
ATOM 673 C CA . TYR A 1 88 ? 31.206 10.064 -50.103 1.00 47.41 88 TYR A CA 1
ATOM 674 C C . TYR A 1 88 ? 30.801 10.530 -51.438 1.00 47.41 88 TYR A C 1
ATOM 676 O O . TYR A 1 88 ? 31.123 9.928 -52.461 1.00 47.41 88 TYR A O 1
ATOM 684 N N . ASN A 1 89 ? 30.108 11.639 -51.414 1.00 48.88 89 ASN A N 1
ATOM 685 C CA . ASN A 1 89 ? 29.681 12.235 -52.645 1.00 48.88 89 ASN A CA 1
ATOM 686 C C . ASN A 1 89 ? 30.911 12.684 -53.441 1.00 48.88 89 ASN A C 1
ATOM 688 O O . ASN A 1 89 ? 30.905 12.599 -54.663 1.00 48.88 89 ASN A O 1
ATOM 692 N N . TYR A 1 90 ? 32.008 13.027 -52.753 1.00 50.44 90 TYR A N 1
ATOM 693 C CA . TYR A 1 90 ? 33.296 13.278 -53.387 1.00 50.44 90 TYR A CA 1
ATOM 694 C C . TYR A 1 90 ? 33.819 12.035 -54.136 1.00 50.44 90 TYR A C 1
ATOM 696 O O . TYR A 1 90 ? 34.135 12.137 -55.314 1.00 50.44 90 TYR A O 1
ATOM 704 N N . ILE A 1 91 ? 33.820 10.858 -53.494 1.00 49.59 91 ILE A N 1
ATOM 705 C CA . ILE A 1 91 ? 34.262 9.521 -53.992 1.00 49.59 91 ILE A CA 1
ATOM 706 C C . ILE A 1 91 ? 33.671 9.129 -55.309 1.00 49.59 91 ILE A C 1
ATOM 708 O O . ILE A 1 91 ? 34.378 8.806 -56.261 1.00 49.59 91 ILE A O 1
ATOM 712 N N . GLN A 1 92 ? 32.344 9.094 -55.314 1.00 49.53 92 GLN A N 1
ATOM 713 C CA . GLN A 1 92 ? 31.616 8.651 -56.478 1.00 49.53 92 GLN A CA 1
ATOM 714 C C . GLN A 1 92 ? 31.851 9.627 -57.622 1.00 49.53 92 GLN A C 1
ATOM 716 O O . GLN A 1 92 ? 31.992 9.190 -58.761 1.00 49.53 92 GLN A O 1
ATOM 721 N N . ALA A 1 93 ? 31.971 10.924 -57.317 1.00 50.62 93 ALA A N 1
ATOM 722 C CA . ALA A 1 93 ? 32.223 11.938 -58.323 1.00 50.62 93 ALA A CA 1
ATOM 723 C C . ALA A 1 93 ? 33.579 11.751 -59.033 1.00 50.62 93 ALA A C 1
ATOM 725 O O . ALA A 1 93 ? 33.598 11.819 -60.260 1.00 50.62 93 ALA A O 1
ATOM 726 N N . ALA A 1 94 ? 34.686 11.449 -58.334 1.00 50.72 94 ALA A N 1
ATOM 727 C CA . ALA A 1 94 ? 35.969 11.223 -59.032 1.00 50.72 94 ALA A CA 1
ATOM 728 C C . ALA A 1 94 ? 36.176 9.791 -59.556 1.00 50.72 94 ALA A C 1
ATOM 730 O O . ALA A 1 94 ? 36.898 9.612 -60.533 1.00 50.72 94 ALA A O 1
ATOM 731 N N . ALA A 1 95 ? 35.487 8.777 -59.018 1.00 54.44 95 ALA A N 1
ATOM 732 C CA . ALA A 1 95 ? 35.497 7.432 -59.607 1.00 54.44 95 ALA A CA 1
ATOM 733 C C . ALA A 1 95 ? 34.876 7.409 -61.018 1.00 54.44 95 ALA A C 1
ATOM 735 O O . ALA A 1 95 ? 35.381 6.741 -61.919 1.00 54.44 95 ALA A O 1
ATOM 736 N N . VAL A 1 96 ? 33.799 8.176 -61.232 1.00 57.22 96 VAL A N 1
ATOM 737 C CA . VAL A 1 96 ? 33.176 8.373 -62.555 1.00 57.22 96 VAL A CA 1
ATOM 738 C C . VAL A 1 96 ? 34.092 9.160 -63.501 1.00 57.22 96 VAL A C 1
ATOM 740 O O . VAL A 1 96 ? 34.025 8.971 -64.714 1.00 57.22 96 VAL A O 1
ATOM 743 N N . ALA A 1 97 ? 34.995 9.984 -62.963 1.00 64.44 97 ALA A N 1
ATOM 744 C CA . ALA A 1 97 ? 35.985 10.730 -63.738 1.00 64.44 97 ALA A CA 1
ATOM 745 C C . ALA A 1 97 ? 37.177 9.871 -64.220 1.00 64.44 97 ALA A C 1
ATOM 747 O O . ALA A 1 97 ? 38.054 10.386 -64.910 1.00 64.44 97 ALA A O 1
ATOM 748 N N . GLY A 1 98 ? 37.216 8.570 -63.898 1.00 67.81 98 GLY A N 1
ATOM 749 C CA . GLY A 1 98 ? 38.307 7.668 -64.289 1.00 67.81 98 GLY A CA 1
ATOM 750 C C . GLY A 1 98 ? 39.590 7.848 -63.472 1.00 67.81 98 GLY A C 1
ATOM 751 O O . GLY A 1 98 ? 40.618 7.259 -63.808 1.00 67.81 98 GLY A O 1
ATOM 752 N N . GLU A 1 99 ? 39.539 8.637 -62.398 1.00 61.28 99 GLU A N 1
ATOM 753 C CA . GLU A 1 99 ? 40.650 8.800 -61.467 1.00 61.28 99 GLU A CA 1
ATOM 754 C C . GLU A 1 99 ? 40.679 7.639 -60.463 1.00 61.28 99 GLU A C 1
ATOM 756 O O . GLU A 1 99 ? 39.641 7.121 -60.037 1.00 61.28 99 GLU A O 1
ATOM 761 N N . SER A 1 100 ? 41.882 7.193 -60.087 1.00 59.97 100 SER A N 1
ATOM 762 C CA . SER A 1 100 ? 42.044 6.163 -59.062 1.00 59.97 100 SER A CA 1
ATOM 763 C C . SER A 1 100 ? 41.413 6.637 -57.752 1.00 59.97 100 SER A C 1
ATOM 765 O O . SER A 1 100 ? 41.738 7.704 -57.231 1.00 59.97 100 SER A O 1
ATOM 767 N N . LEU A 1 101 ? 40.488 5.834 -57.220 1.00 49.66 101 LEU A N 1
ATOM 768 C CA . LEU A 1 101 ? 39.796 6.113 -55.964 1.00 49.66 101 LEU A CA 1
ATOM 769 C C . LEU A 1 101 ? 40.824 6.327 -54.842 1.00 49.66 101 LEU A C 1
ATOM 771 O O . LEU A 1 101 ? 41.479 5.387 -54.391 1.00 49.66 101 LEU A O 1
ATOM 775 N N . ASN A 1 102 ? 40.968 7.578 -54.405 1.00 55.00 102 ASN A N 1
ATOM 776 C CA . ASN A 1 102 ? 41.820 7.969 -53.282 1.00 55.00 102 ASN A CA 1
ATOM 777 C C . ASN A 1 102 ? 41.318 7.299 -51.976 1.00 55.00 102 ASN A C 1
ATOM 779 O O . ASN A 1 102 ? 40.178 6.873 -51.890 1.00 55.00 102 ASN A O 1
ATOM 783 N N . THR A 1 103 ? 42.107 7.185 -50.911 1.00 52.19 103 THR A N 1
ATOM 784 C CA . THR A 1 103 ? 41.684 6.540 -49.646 1.00 52.19 103 THR A CA 1
ATOM 785 C C . THR A 1 103 ? 40.517 7.276 -48.973 1.00 52.19 103 THR A C 1
ATOM 787 O O . THR A 1 103 ? 39.602 6.658 -48.426 1.00 52.19 103 THR A O 1
ATOM 790 N N . TRP A 1 104 ? 40.478 8.604 -49.114 1.00 47.66 104 TRP A N 1
ATOM 791 C CA . TRP A 1 104 ? 39.314 9.440 -48.783 1.00 47.66 104 TRP A CA 1
ATOM 792 C C . TRP A 1 104 ? 38.071 9.060 -49.573 1.00 47.66 104 TRP A C 1
ATOM 794 O O . TRP A 1 104 ? 36.963 9.371 -49.148 1.00 47.66 104 TRP A O 1
ATOM 804 N N . MET A 1 105 ? 38.311 8.356 -50.685 1.00 46.25 105 MET A N 1
ATOM 805 C CA . MET A 1 105 ? 37.373 7.743 -51.592 1.00 46.25 105 MET A CA 1
ATOM 806 C C . MET A 1 105 ? 36.826 6.344 -51.232 1.00 46.25 105 MET A C 1
ATOM 808 O O . MET A 1 105 ? 35.888 5.862 -51.839 1.00 46.25 105 MET A O 1
ATOM 812 N N . LEU A 1 106 ? 37.204 5.763 -50.100 1.00 49.75 106 LEU A N 1
ATOM 813 C CA . LEU A 1 106 ? 36.482 4.604 -49.548 1.00 49.75 106 LEU A CA 1
ATOM 814 C C . LEU A 1 106 ? 35.783 4.883 -48.221 1.00 49.75 106 LEU A C 1
ATOM 816 O O . LEU A 1 106 ? 34.863 4.151 -47.858 1.00 49.75 106 LEU A O 1
ATOM 820 N N . LEU A 1 107 ? 36.171 5.958 -47.530 1.00 47.69 107 LEU A N 1
ATOM 821 C CA . LEU A 1 107 ? 35.731 6.261 -46.167 1.00 47.69 107 LEU A CA 1
ATOM 822 C C . LEU A 1 107 ? 34.212 6.429 -46.049 1.00 47.69 107 LEU A C 1
ATOM 824 O O . LEU A 1 107 ? 33.677 6.427 -44.947 1.00 47.69 107 LEU A O 1
ATOM 828 N N . THR A 1 108 ? 33.503 6.579 -47.164 1.00 45.66 108 THR A N 1
ATOM 829 C CA . THR A 1 108 ? 32.200 7.228 -47.096 1.00 45.66 108 THR A CA 1
ATOM 830 C C . THR A 1 108 ? 31.051 6.650 -47.890 1.00 45.66 108 THR A C 1
ATOM 832 O O . THR A 1 108 ? 29.893 6.878 -47.530 1.00 45.66 108 THR A O 1
ATOM 835 N N . LEU A 1 109 ? 31.383 5.717 -48.787 1.00 47.47 109 LEU A N 1
ATOM 836 C CA . LEU A 1 109 ? 30.501 4.588 -49.076 1.00 47.47 109 LEU A CA 1
ATOM 837 C C . LEU A 1 109 ? 29.997 3.971 -47.767 1.00 47.47 109 LEU A C 1
ATOM 839 O O . LEU A 1 109 ? 28.866 3.498 -47.702 1.00 47.47 109 LEU A O 1
ATOM 843 N N . ALA A 1 110 ? 30.817 4.035 -46.715 1.00 50.78 110 ALA A N 1
ATOM 844 C CA . ALA A 1 110 ? 30.468 3.573 -45.389 1.00 50.78 110 ALA A CA 1
ATOM 845 C C . ALA A 1 110 ? 29.332 4.367 -44.700 1.00 50.78 110 ALA A C 1
ATOM 847 O O . ALA A 1 110 ? 28.746 3.814 -43.780 1.00 50.78 110 ALA A O 1
ATOM 848 N N . LEU A 1 111 ? 28.946 5.592 -45.112 1.00 50.28 111 LEU A N 1
ATOM 849 C CA . LEU A 1 111 ? 28.057 6.459 -44.301 1.00 50.28 111 LEU A CA 1
ATOM 850 C C . LEU A 1 111 ? 26.587 6.531 -44.572 1.00 50.28 111 LEU A C 1
ATOM 852 O O . LEU A 1 111 ? 25.863 6.835 -43.628 1.00 50.28 111 LEU A O 1
ATOM 856 N N . GLY A 1 112 ? 26.127 6.332 -45.802 1.00 54.75 112 GLY A N 1
ATOM 857 C CA . GLY A 1 112 ? 24.687 6.151 -46.010 1.00 54.75 112 GLY A CA 1
ATOM 858 C C . GLY A 1 112 ? 24.125 5.138 -44.994 1.00 54.75 112 GLY A C 1
ATOM 859 O O . GLY A 1 112 ? 23.167 5.447 -44.283 1.00 54.75 112 GLY A O 1
ATOM 860 N N . PRO A 1 113 ? 24.814 3.998 -44.813 1.00 61.22 113 PRO A N 1
ATOM 861 C CA . PRO A 1 113 ? 24.596 3.083 -43.702 1.00 61.22 113 PRO A CA 1
ATOM 862 C C . PRO A 1 113 ? 24.646 3.686 -42.295 1.00 61.22 113 PRO A C 1
ATOM 864 O O . PRO A 1 113 ? 23.710 3.475 -41.525 1.00 61.22 113 PRO A O 1
ATOM 867 N N . LEU A 1 114 ? 25.701 4.440 -41.947 1.00 56.91 114 LEU A N 1
ATOM 868 C CA . LEU A 1 114 ? 25.830 5.042 -40.612 1.00 56.91 114 LEU A CA 1
ATOM 869 C C . LEU A 1 114 ? 24.691 6.028 -40.317 1.00 56.91 114 LEU A C 1
ATOM 871 O O . LEU A 1 114 ? 24.178 6.051 -39.205 1.00 56.91 114 LEU A O 1
ATOM 875 N N . ALA A 1 115 ? 24.258 6.819 -41.302 1.00 58.44 115 ALA A N 1
ATOM 876 C CA . ALA A 1 115 ? 23.179 7.792 -41.150 1.00 58.44 115 ALA A CA 1
ATOM 877 C C . ALA A 1 115 ? 21.806 7.118 -40.989 1.00 58.44 115 ALA A C 1
ATOM 879 O O . ALA A 1 115 ? 21.012 7.531 -40.142 1.00 58.44 115 ALA A O 1
ATOM 880 N N . ALA A 1 116 ? 21.536 6.051 -41.750 1.00 57.06 116 ALA A N 1
ATOM 881 C CA . ALA A 1 116 ? 20.323 5.252 -41.580 1.00 57.06 116 ALA A CA 1
ATOM 882 C C . ALA A 1 116 ? 20.288 4.580 -40.197 1.00 57.06 116 ALA A C 1
ATOM 884 O O . ALA A 1 116 ? 19.261 4.609 -39.520 1.00 57.06 116 ALA A O 1
ATOM 885 N N . LEU A 1 117 ? 21.424 4.049 -39.735 1.00 63.94 117 LEU A N 1
ATOM 886 C CA . LEU A 1 117 ? 21.552 3.464 -38.400 1.00 63.94 117 LEU A CA 1
ATOM 887 C C . LEU A 1 117 ? 21.425 4.511 -37.292 1.00 63.94 117 LEU A C 1
ATOM 889 O O . LEU A 1 117 ? 20.741 4.262 -36.301 1.00 63.94 117 LEU A O 1
ATOM 893 N N . ALA A 1 118 ? 21.989 5.704 -37.481 1.00 65.88 118 ALA A N 1
ATOM 894 C CA . ALA A 1 118 ? 21.810 6.824 -36.567 1.00 65.88 118 ALA A CA 1
ATOM 895 C C . ALA A 1 118 ? 20.326 7.201 -36.448 1.00 65.88 118 ALA A C 1
ATOM 897 O O . ALA A 1 118 ? 19.808 7.306 -35.337 1.00 65.88 118 ALA A O 1
ATOM 898 N N . PHE A 1 119 ? 19.603 7.309 -37.564 1.00 65.12 119 PHE A N 1
ATOM 899 C CA . PHE A 1 119 ? 18.169 7.603 -37.551 1.00 65.12 119 PHE A CA 1
ATOM 900 C C . PHE A 1 119 ? 17.341 6.500 -36.869 1.00 65.12 119 PHE A C 1
ATOM 902 O O . PHE A 1 119 ? 16.492 6.794 -36.023 1.00 65.12 119 PHE A O 1
ATOM 909 N N . VAL A 1 120 ? 17.616 5.227 -37.172 1.00 68.19 120 VAL A N 1
ATOM 910 C CA . VAL A 1 120 ? 16.957 4.084 -36.517 1.00 68.19 120 VAL A CA 1
ATOM 911 C C . VAL A 1 120 ? 17.259 4.065 -35.014 1.00 68.19 120 VAL A C 1
ATOM 913 O O . VAL A 1 120 ? 16.358 3.842 -34.211 1.00 68.19 120 VAL A O 1
ATOM 916 N N . SER A 1 121 ? 18.492 4.376 -34.606 1.00 73.19 121 SER A N 1
ATOM 917 C CA . SER A 1 121 ? 18.873 4.457 -33.191 1.00 73.19 121 SER A CA 1
ATOM 918 C C . SER A 1 121 ? 18.170 5.597 -32.454 1.00 73.19 121 SER A C 1
ATOM 920 O O . SER A 1 121 ? 17.715 5.410 -31.329 1.00 73.19 121 SER A O 1
ATOM 922 N N . LEU A 1 122 ? 18.014 6.761 -33.094 1.00 73.62 122 LEU A N 1
ATOM 923 C CA . LEU A 1 122 ? 17.349 7.921 -32.502 1.00 73.62 122 LEU A CA 1
ATOM 924 C C . LEU A 1 122 ? 15.845 7.681 -32.349 1.00 73.62 122 LEU A C 1
ATOM 926 O O . LEU A 1 122 ? 15.281 7.974 -31.295 1.00 73.62 122 LEU A O 1
ATOM 930 N N . THR A 1 123 ? 15.209 7.106 -33.371 1.00 72.38 123 THR A N 1
ATOM 931 C CA . THR A 1 123 ? 13.780 6.762 -33.334 1.00 72.38 123 THR A CA 1
ATOM 932 C C . THR A 1 123 ? 13.493 5.653 -32.320 1.00 72.38 123 THR A C 1
ATOM 934 O O . THR A 1 123 ? 12.598 5.811 -31.491 1.00 72.38 123 THR A O 1
ATOM 937 N N . LEU A 1 124 ? 14.314 4.595 -32.277 1.00 76.38 124 LEU A N 1
ATOM 938 C CA . LEU A 1 124 ? 14.247 3.574 -31.221 1.00 76.38 124 LEU A CA 1
ATOM 939 C C . LEU A 1 124 ? 14.455 4.159 -29.834 1.00 76.38 124 LEU A C 1
ATOM 941 O O . LEU A 1 124 ? 13.749 3.795 -28.898 1.00 76.38 124 LEU A O 1
ATOM 945 N N . GLY A 1 125 ? 15.438 5.046 -29.690 1.00 79.75 125 GLY A N 1
ATOM 946 C CA . GLY A 1 125 ? 15.768 5.649 -28.409 1.00 79.75 125 GLY A CA 1
ATOM 947 C C . GLY A 1 125 ? 14.632 6.494 -27.855 1.00 79.75 125 GLY A C 1
ATOM 948 O O . GLY A 1 125 ? 14.392 6.468 -26.648 1.00 79.75 125 GLY A O 1
ATOM 949 N N . HIS A 1 126 ? 13.914 7.201 -28.729 1.00 81.38 126 HIS A N 1
ATOM 950 C CA . HIS A 1 126 ? 12.735 7.968 -28.354 1.00 81.38 126 HIS A CA 1
ATOM 951 C C . HIS A 1 126 ? 11.610 7.059 -27.843 1.00 81.38 126 HIS A C 1
ATOM 953 O O . HIS A 1 126 ? 11.180 7.213 -26.701 1.00 81.38 126 HIS A O 1
ATOM 959 N N . GLU A 1 127 ? 11.205 6.058 -28.630 1.00 79.31 127 GLU A N 1
ATOM 960 C CA . GLU A 1 127 ? 10.137 5.116 -28.259 1.00 79.31 127 GLU A CA 1
ATOM 961 C C . GLU A 1 127 ? 10.471 4.315 -26.995 1.00 79.31 127 GLU A C 1
ATOM 963 O O . GLU A 1 127 ? 9.627 4.125 -26.116 1.00 79.31 127 GLU A O 1
ATOM 968 N N . LEU A 1 128 ? 11.728 3.878 -26.863 1.00 82.81 128 LEU A N 1
ATOM 969 C CA . LEU A 1 128 ? 12.196 3.170 -25.677 1.00 82.81 128 LEU A CA 1
ATOM 970 C C . LEU A 1 128 ? 12.136 4.073 -24.441 1.00 82.81 128 LEU A C 1
ATOM 972 O O . LEU A 1 128 ? 11.710 3.615 -23.381 1.00 82.81 128 LEU A O 1
ATOM 976 N N . ARG A 1 129 ? 12.533 5.347 -24.562 1.00 84.62 129 ARG A N 1
ATOM 977 C CA . ARG A 1 129 ? 12.461 6.309 -23.455 1.00 84.62 129 ARG A CA 1
ATOM 978 C C . ARG A 1 129 ? 11.016 6.598 -23.071 1.00 84.62 129 ARG A C 1
ATOM 980 O O . ARG A 1 129 ? 10.707 6.605 -21.886 1.00 84.62 129 ARG A O 1
ATOM 987 N N . GLU A 1 130 ? 10.122 6.796 -24.034 1.00 87.12 130 GLU A N 1
ATOM 988 C CA . GLU A 1 130 ? 8.705 6.973 -23.723 1.00 87.12 130 GLU A CA 1
ATOM 989 C C . GLU A 1 130 ? 8.111 5.745 -23.035 1.00 87.12 130 GLU A C 1
ATOM 991 O O . GLU A 1 130 ? 7.371 5.878 -22.062 1.00 87.12 130 GLU A O 1
ATOM 996 N N . TYR A 1 131 ? 8.445 4.542 -23.508 1.00 86.25 131 TYR A N 1
ATOM 997 C CA . TYR A 1 131 ? 8.010 3.310 -22.864 1.00 86.25 131 TYR A CA 1
ATOM 998 C C . TYR A 1 131 ? 8.555 3.198 -21.437 1.00 86.25 131 TYR A C 1
ATOM 1000 O O . TYR A 1 131 ? 7.790 2.895 -20.525 1.00 86.25 131 TYR A O 1
ATOM 1008 N N . GLN A 1 132 ? 9.838 3.498 -21.220 1.00 88.75 132 GLN A N 1
ATOM 1009 C CA . GLN A 1 132 ? 10.437 3.527 -19.883 1.00 88.75 132 GLN A CA 1
ATOM 1010 C C . GLN A 1 132 ? 9.730 4.529 -18.971 1.00 88.75 132 GLN A C 1
ATOM 1012 O O . GLN A 1 132 ? 9.342 4.153 -17.869 1.00 88.75 132 GLN A O 1
ATOM 1017 N N . ASN A 1 133 ? 9.466 5.744 -19.456 1.00 91.94 133 ASN A N 1
ATOM 1018 C CA . ASN A 1 133 ? 8.720 6.753 -18.708 1.00 91.94 133 ASN A CA 1
ATOM 1019 C C . ASN A 1 133 ? 7.308 6.253 -18.355 1.00 91.94 133 ASN A C 1
ATOM 1021 O O . ASN A 1 133 ? 6.892 6.385 -17.211 1.00 91.94 133 ASN A O 1
ATOM 1025 N N . ARG A 1 134 ? 6.587 5.621 -19.296 1.00 91.69 134 ARG A N 1
ATOM 1026 C CA . ARG A 1 134 ? 5.257 5.024 -19.042 1.00 91.69 134 ARG A CA 1
ATOM 1027 C C . ARG A 1 134 ? 5.304 3.892 -18.013 1.00 91.69 134 ARG A C 1
ATOM 1029 O O . ARG A 1 134 ? 4.361 3.714 -17.246 1.00 91.69 134 ARG A O 1
ATOM 1036 N N . VAL A 1 135 ? 6.371 3.094 -18.011 1.00 92.38 135 VAL A N 1
ATOM 1037 C CA . VAL A 1 135 ? 6.567 2.024 -17.025 1.00 92.38 135 VAL A CA 1
ATOM 1038 C C . VAL A 1 135 ? 6.876 2.612 -15.649 1.00 92.38 135 VAL A C 1
ATOM 1040 O O . VAL A 1 135 ? 6.319 2.136 -14.664 1.00 92.38 135 VAL A O 1
ATOM 1043 N N . GLU A 1 136 ? 7.722 3.636 -15.571 1.00 93.50 136 GLU A N 1
ATOM 1044 C CA . GLU A 1 136 ? 8.092 4.305 -14.321 1.00 93.50 136 GLU A CA 1
ATOM 1045 C C . GLU A 1 136 ? 6.901 5.031 -13.685 1.00 93.50 136 GLU A C 1
ATOM 1047 O O . GLU A 1 136 ? 6.650 4.864 -12.487 1.00 93.50 136 GLU A O 1
ATOM 1052 N N . THR A 1 137 ? 6.105 5.755 -14.479 1.00 94.94 137 THR A N 1
ATOM 1053 C CA . THR A 1 137 ? 4.868 6.379 -13.988 1.00 94.94 137 THR A CA 1
ATOM 1054 C C . THR A 1 137 ? 3.887 5.321 -13.504 1.00 94.94 137 THR A C 1
ATOM 1056 O O . THR A 1 137 ? 3.407 5.407 -12.380 1.00 94.94 137 THR A O 1
ATOM 1059 N N . TRP A 1 138 ? 3.679 4.247 -14.274 1.00 95.69 138 TRP A N 1
ATOM 1060 C CA . TRP A 1 138 ? 2.808 3.148 -13.857 1.00 95.69 138 TRP A CA 1
ATOM 1061 C C . TRP A 1 138 ? 3.280 2.469 -12.562 1.00 95.69 138 TRP A C 1
ATOM 1063 O O . TRP A 1 138 ? 2.455 2.107 -11.722 1.00 95.69 138 TRP A O 1
ATOM 1073 N N . GLN A 1 139 ? 4.591 2.281 -12.376 1.00 96.00 139 GLN A N 1
ATOM 1074 C CA . GLN A 1 139 ? 5.149 1.718 -11.142 1.00 96.00 139 GLN A CA 1
ATOM 1075 C C . GLN A 1 139 ? 4.932 2.648 -9.947 1.00 96.00 139 GLN A C 1
ATOM 1077 O O . GLN A 1 139 ? 4.551 2.171 -8.877 1.00 96.00 139 GLN A O 1
ATOM 1082 N N . THR A 1 140 ? 5.131 3.951 -10.142 1.00 96.25 140 THR A N 1
ATOM 1083 C CA . THR A 1 140 ? 4.908 4.980 -9.119 1.00 96.25 140 THR A CA 1
ATOM 1084 C C . THR A 1 140 ? 3.435 5.040 -8.718 1.00 96.25 140 THR A C 1
ATOM 1086 O O . THR A 1 140 ? 3.118 4.941 -7.534 1.00 96.25 140 THR A O 1
ATOM 1089 N N . ASP A 1 141 ? 2.526 5.073 -9.694 1.00 95.69 141 ASP A N 1
ATOM 1090 C CA . ASP A 1 141 ? 1.079 5.077 -9.458 1.00 95.69 141 ASP A CA 1
ATOM 1091 C C . ASP A 1 141 ? 0.624 3.800 -8.743 1.00 95.69 141 ASP A C 1
ATOM 1093 O O . ASP A 1 141 ? -0.166 3.837 -7.797 1.00 95.69 141 ASP A O 1
ATOM 1097 N N . LYS A 1 142 ? 1.168 2.644 -9.146 1.00 95.69 142 LYS A N 1
ATOM 1098 C CA . LYS A 1 142 ? 0.884 1.365 -8.491 1.00 95.69 142 LYS A CA 1
ATOM 1099 C C . LYS A 1 142 ? 1.363 1.357 -7.040 1.00 95.69 142 LYS A C 1
ATOM 1101 O O . LYS A 1 142 ? 0.652 0.837 -6.180 1.00 95.69 142 LYS A O 1
ATOM 1106 N N . ALA A 1 143 ? 2.550 1.894 -6.764 1.00 96.69 143 ALA A N 1
ATOM 1107 C CA . ALA A 1 143 ? 3.077 1.999 -5.407 1.00 96.69 143 ALA A CA 1
ATOM 1108 C C . ALA A 1 143 ? 2.197 2.912 -4.540 1.00 96.69 143 ALA A C 1
ATOM 1110 O O . ALA A 1 143 ? 1.781 2.491 -3.461 1.00 96.69 143 ALA A O 1
ATOM 1111 N N . ALA A 1 144 ? 1.823 4.088 -5.053 1.00 96.88 144 ALA A N 1
ATOM 1112 C CA . ALA A 1 144 ? 0.926 5.020 -4.372 1.00 96.88 144 ALA A CA 1
ATOM 1113 C C . ALA A 1 144 ? -0.447 4.391 -4.078 1.00 96.88 144 ALA A C 1
ATOM 1115 O O . ALA A 1 144 ? -0.973 4.505 -2.972 1.00 96.88 144 ALA A O 1
A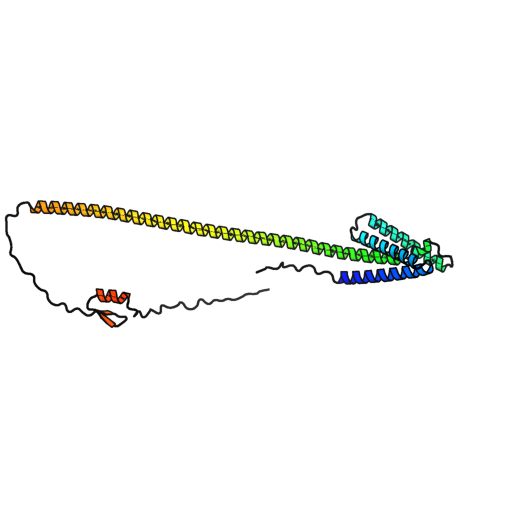TOM 1116 N N . TRP A 1 145 ? -1.012 3.648 -5.034 1.00 96.56 145 TRP A N 1
ATOM 1117 C CA . TRP A 1 145 ? -2.272 2.933 -4.832 1.00 96.56 145 TRP A CA 1
ATOM 1118 C C . TRP A 1 145 ? -2.171 1.839 -3.759 1.00 96.56 145 TRP A C 1
ATOM 1120 O O . TRP A 1 145 ? -3.093 1.666 -2.958 1.00 96.56 145 TRP A O 1
ATOM 1130 N N . LEU A 1 146 ? -1.061 1.092 -3.726 1.00 95.88 146 LEU A N 1
ATOM 1131 C CA . LEU A 1 146 ? -0.821 0.072 -2.701 1.00 95.88 146 LEU A CA 1
ATOM 1132 C C . LEU A 1 146 ? -0.681 0.699 -1.310 1.00 95.88 146 LEU A C 1
ATOM 1134 O O . LEU A 1 146 ? -1.239 0.171 -0.347 1.00 95.88 146 LEU A O 1
ATOM 1138 N N . GLU A 1 147 ? 0.019 1.827 -1.208 1.00 97.25 147 GLU A N 1
ATOM 1139 C CA . GLU A 1 147 ? 0.155 2.585 0.035 1.00 97.25 147 GLU A CA 1
ATOM 1140 C C . GLU A 1 147 ? -1.200 3.110 0.521 1.00 97.25 147 GLU A C 1
ATOM 1142 O O . GLU A 1 147 ? -1.569 2.888 1.674 1.00 97.25 147 GLU A O 1
ATOM 1147 N N . GLN A 1 148 ? -2.005 3.692 -0.371 1.00 97.12 148 GLN A N 1
ATOM 1148 C CA . GLN A 1 148 ? -3.358 4.135 -0.040 1.00 97.12 148 GLN A CA 1
ATOM 1149 C C . GLN A 1 148 ? -4.224 2.978 0.480 1.00 97.12 148 GLN A C 1
ATOM 1151 O O . GLN A 1 148 ? -4.918 3.120 1.485 1.00 97.12 148 GLN A O 1
ATOM 1156 N N . ARG A 1 149 ? -4.157 1.802 -0.157 1.00 95.75 149 ARG A N 1
ATOM 1157 C CA . ARG A 1 149 ? -4.895 0.612 0.298 1.00 95.75 149 ARG A CA 1
ATOM 1158 C C . ARG A 1 149 ? -4.443 0.117 1.663 1.00 95.75 149 ARG A C 1
ATOM 1160 O O . ARG A 1 149 ? -5.281 -0.333 2.443 1.00 95.75 149 ARG A O 1
ATOM 1167 N N . ARG A 1 150 ? -3.147 0.199 1.954 1.00 96.88 150 ARG A N 1
ATOM 1168 C CA . ARG A 1 150 ? -2.611 -0.129 3.274 1.00 96.88 150 ARG A CA 1
ATOM 1169 C C . ARG A 1 150 ? -3.157 0.827 4.338 1.00 96.88 150 ARG A C 1
ATOM 1171 O O . ARG A 1 150 ? -3.646 0.357 5.358 1.00 96.88 150 ARG A O 1
ATOM 1178 N N . LEU A 1 151 ? -3.153 2.134 4.073 1.00 97.62 151 LEU A N 1
ATOM 1179 C CA . LEU A 1 151 ? -3.698 3.138 4.993 1.00 97.62 151 LEU A CA 1
ATOM 1180 C C . LEU A 1 151 ? -5.203 2.949 5.241 1.00 97.62 151 LEU A C 1
ATOM 1182 O O . LEU A 1 151 ? -5.656 3.061 6.380 1.00 97.62 151 LEU A O 1
ATOM 1186 N N . GLU A 1 152 ? -5.980 2.623 4.202 1.00 96.81 152 GLU A N 1
ATOM 1187 C CA . GLU A 1 152 ? -7.406 2.291 4.339 1.00 96.81 152 GLU A CA 1
ATOM 1188 C C . GLU A 1 152 ? -7.628 1.045 5.213 1.00 96.81 152 GLU A C 1
ATOM 1190 O O . GLU A 1 152 ? -8.532 1.037 6.049 1.00 96.81 152 GLU A O 1
ATOM 1195 N N . ALA A 1 153 ? -6.802 0.006 5.050 1.00 96.44 153 ALA A N 1
ATOM 1196 C CA . ALA A 1 153 ? -6.877 -1.204 5.867 1.00 96.44 153 ALA A CA 1
ATOM 1197 C C . ALA A 1 153 ? -6.539 -0.918 7.341 1.00 96.44 153 ALA A C 1
ATOM 1199 O O . ALA A 1 153 ? -7.308 -1.290 8.224 1.00 96.44 153 ALA A O 1
ATOM 1200 N N . GLU A 1 154 ? -5.458 -0.179 7.606 1.00 98.00 154 GLU A N 1
ATOM 1201 C CA . GLU A 1 154 ? -5.062 0.229 8.962 1.00 98.00 154 GLU A CA 1
ATOM 1202 C C . GLU A 1 154 ? -6.114 1.144 9.623 1.00 98.00 154 GLU A C 1
ATOM 1204 O O . GLU A 1 154 ? -6.337 1.093 10.834 1.00 98.00 154 GLU A O 1
ATOM 1209 N N . ALA A 1 155 ? -6.789 2.004 8.854 1.00 98.06 155 ALA A N 1
ATOM 1210 C CA . ALA A 1 155 ? -7.894 2.820 9.360 1.00 98.06 155 ALA A CA 1
ATOM 1211 C C . ALA A 1 155 ? -9.114 1.965 9.736 1.00 98.06 155 ALA A C 1
ATOM 1213 O O . ALA A 1 155 ? -9.716 2.177 10.790 1.00 98.06 155 ALA A O 1
ATOM 1214 N N . TYR A 1 156 ? -9.449 0.976 8.906 1.00 97.31 156 TYR A N 1
ATOM 1215 C CA . TYR A 1 156 ? -10.538 0.042 9.174 1.00 97.31 156 TYR A CA 1
ATOM 1216 C C . TYR A 1 156 ? -10.270 -0.819 10.418 1.00 97.31 156 TYR A C 1
ATOM 1218 O O . TYR A 1 156 ? -11.158 -0.986 11.253 1.00 97.31 156 TYR A O 1
ATOM 1226 N N . GLU A 1 157 ? -9.042 -1.311 10.591 1.00 98.00 157 GLU A N 1
ATOM 1227 C CA . GLU A 1 157 ? -8.638 -2.059 11.789 1.00 98.00 157 GLU A CA 1
ATOM 1228 C C . GLU A 1 157 ? -8.757 -1.209 13.059 1.00 98.00 157 GLU A C 1
ATOM 1230 O O . GLU A 1 157 ? -9.373 -1.648 14.033 1.00 98.00 157 GLU A O 1
ATOM 1235 N N . ARG A 1 158 ? -8.278 0.044 13.027 1.00 98.38 158 ARG A N 1
ATOM 1236 C CA . ARG A 1 158 ? -8.441 0.990 14.145 1.00 98.38 158 ARG A CA 1
ATOM 1237 C C . ARG A 1 158 ? -9.907 1.246 14.481 1.00 98.38 158 ARG A C 1
ATOM 1239 O O . ARG A 1 158 ? -10.261 1.322 15.656 1.00 98.38 158 ARG A O 1
ATOM 1246 N N . GLN A 1 159 ? -10.771 1.350 13.472 1.00 98.44 159 GLN A N 1
ATOM 1247 C CA . GLN A 1 159 ? -12.207 1.505 13.693 1.00 98.44 159 GLN A CA 1
ATOM 1248 C C . GLN A 1 159 ? -12.806 0.265 14.372 1.00 98.44 159 GLN A C 1
ATOM 1250 O O . GLN A 1 159 ? -13.544 0.399 15.348 1.00 98.44 159 GLN A O 1
ATOM 1255 N N . GLN A 1 160 ? -12.448 -0.941 13.923 1.00 98.38 160 GLN A N 1
ATOM 1256 C CA . GLN A 1 160 ? -12.899 -2.176 14.569 1.00 98.38 160 GLN A CA 1
ATOM 1257 C C . GLN A 1 160 ? -12.388 -2.309 16.010 1.00 98.38 160 GLN A C 1
ATOM 1259 O O . GLN A 1 160 ? -13.099 -2.809 16.882 1.00 98.38 160 GLN A O 1
ATOM 1264 N N . GLU A 1 161 ? -11.153 -1.896 16.288 1.00 98.50 161 GLU A N 1
ATOM 1265 C CA . GLU A 1 161 ? -10.608 -1.868 17.648 1.00 98.50 161 GLU A CA 1
ATOM 1266 C C . GLU A 1 161 ? -11.355 -0.890 18.547 1.00 98.50 161 GLU A C 1
ATOM 1268 O O . GLU A 1 161 ? -11.753 -1.277 19.646 1.00 98.50 161 GLU A O 1
ATOM 1273 N N . ALA A 1 162 ? -11.627 0.324 18.066 1.00 98.50 162 ALA A N 1
ATOM 1274 C CA . ALA A 1 162 ? -12.419 1.307 18.796 1.00 98.50 162 ALA A CA 1
ATOM 1275 C C . ALA A 1 162 ? -13.836 0.784 19.097 1.00 98.50 162 ALA A C 1
ATOM 1277 O O . ALA A 1 162 ? -14.321 0.905 20.222 1.00 98.50 162 ALA A O 1
ATOM 1278 N N . GLU A 1 163 ? -14.488 0.126 18.134 1.00 98.50 163 GLU A N 1
ATOM 1279 C CA . GLU A 1 163 ? -15.797 -0.503 18.347 1.00 98.50 163 GLU A CA 1
ATOM 1280 C C . GLU A 1 163 ? -15.741 -1.650 19.364 1.00 98.50 163 GLU A C 1
ATOM 1282 O O . GLU A 1 163 ? -16.641 -1.786 20.200 1.00 98.50 163 GLU A O 1
ATOM 1287 N N . ARG A 1 164 ? -14.685 -2.475 19.327 1.00 98.62 164 ARG A N 1
ATOM 1288 C CA . ARG A 1 164 ? -14.466 -3.541 20.316 1.00 98.62 164 ARG A CA 1
ATOM 1289 C C . ARG A 1 164 ? -14.260 -2.965 21.714 1.00 98.62 164 ARG A C 1
ATOM 1291 O O . ARG A 1 164 ? -14.881 -3.457 22.654 1.00 98.62 164 ARG A O 1
ATOM 1298 N N . GLN A 1 165 ? -13.453 -1.914 21.849 1.00 98.56 165 GLN A N 1
ATOM 1299 C CA . GLN A 1 165 ? -13.232 -1.225 23.122 1.00 98.56 165 GLN A CA 1
ATOM 1300 C C . GLN A 1 165 ? -14.527 -0.617 23.662 1.00 98.56 165 GLN A C 1
ATOM 1302 O O . GLN A 1 165 ? -14.874 -0.854 24.816 1.00 98.56 165 GLN A O 1
ATOM 1307 N N . LEU A 1 166 ? -15.299 0.071 22.818 1.00 98.69 166 LEU A N 1
ATOM 1308 C CA . LEU A 1 166 ? -16.592 0.632 23.206 1.00 98.69 166 LEU A CA 1
ATOM 1309 C C . LEU A 1 166 ? -17.577 -0.458 23.650 1.00 98.69 166 LEU A C 1
ATOM 1311 O O . LEU A 1 166 ? -18.310 -0.285 24.623 1.00 98.69 166 LEU A O 1
ATOM 1315 N N . ARG A 1 167 ? -17.597 -1.606 22.961 1.00 98.56 167 ARG A N 1
ATOM 1316 C CA . ARG A 1 167 ? -18.431 -2.750 23.353 1.00 98.56 167 ARG A CA 1
ATOM 1317 C C . ARG A 1 167 ? -18.025 -3.298 24.721 1.00 98.56 167 ARG A C 1
ATOM 1319 O O . ARG A 1 167 ? -18.907 -3.583 25.525 1.00 98.56 167 ARG A O 1
ATOM 1326 N N . LEU A 1 168 ? -16.726 -3.433 24.984 1.00 98.62 168 LEU A N 1
ATOM 1327 C CA . LEU A 1 168 ? -16.218 -3.867 26.288 1.00 98.62 168 LEU A CA 1
ATOM 1328 C C . LEU A 1 168 ? -16.574 -2.866 27.390 1.00 98.62 168 LEU A C 1
ATOM 1330 O O . LEU A 1 168 ? -17.039 -3.280 28.446 1.00 98.62 168 LEU A O 1
ATOM 1334 N N . GLN A 1 169 ? -16.443 -1.567 27.122 1.00 98.62 169 GLN A N 1
ATOM 1335 C CA . GLN A 1 169 ? -16.810 -0.518 28.070 1.00 98.62 169 GLN A CA 1
ATOM 1336 C C . GLN A 1 169 ? -18.298 -0.583 28.441 1.00 98.62 169 GLN A C 1
ATOM 1338 O O . GLN A 1 169 ? -18.634 -0.567 29.620 1.00 98.62 169 GLN A O 1
ATOM 1343 N N . ARG A 1 170 ? -19.190 -0.757 27.456 1.00 98.56 170 ARG A N 1
ATOM 1344 C CA . ARG A 1 170 ? -20.632 -0.936 27.711 1.00 98.56 170 ARG A CA 1
ATOM 1345 C C . ARG A 1 170 ? -20.941 -2.189 28.527 1.00 98.56 170 ARG A C 1
ATOM 1347 O O . ARG A 1 170 ? -21.880 -2.185 29.314 1.00 98.56 170 ARG A O 1
ATOM 1354 N N . LEU A 1 171 ? -20.189 -3.274 28.326 1.00 98.56 171 LEU A N 1
ATOM 1355 C CA . LEU A 1 171 ? -20.348 -4.488 29.130 1.00 98.56 171 LEU A CA 1
ATOM 1356 C C . LEU A 1 171 ? -19.911 -4.252 30.578 1.00 98.56 171 LEU A C 1
ATOM 1358 O O . LEU A 1 171 ? -20.640 -4.644 31.482 1.00 98.56 171 LEU A O 1
ATOM 1362 N N . GLN A 1 172 ? -18.784 -3.572 30.793 1.00 98.56 172 GLN A N 1
ATOM 1363 C CA . GLN A 1 172 ? -18.304 -3.215 32.132 1.00 98.56 172 GLN A CA 1
ATOM 1364 C C . GLN A 1 172 ? -19.282 -2.291 32.864 1.00 98.56 172 GLN A C 1
ATOM 1366 O O . GLN A 1 172 ? -19.589 -2.523 34.028 1.00 98.56 172 GLN A O 1
ATOM 1371 N N . GLU A 1 173 ? -19.817 -1.280 32.179 1.00 98.56 173 GLU A N 1
ATOM 1372 C CA . GLU A 1 173 ? -20.838 -0.383 32.727 1.00 98.56 173 GLU A CA 1
ATOM 1373 C C . GLU A 1 173 ? -22.118 -1.150 33.086 1.00 98.56 173 GLU A C 1
ATOM 1375 O O . GLU A 1 173 ? -22.632 -1.025 34.195 1.00 98.56 173 GLU A O 1
ATOM 1380 N N . ALA A 1 174 ? -22.582 -2.042 32.207 1.00 98.38 174 ALA A N 1
ATOM 1381 C CA . ALA A 1 174 ? -23.741 -2.884 32.486 1.00 98.38 174 ALA A CA 1
ATOM 1382 C C . ALA A 1 174 ? -23.505 -3.874 33.643 1.00 98.38 174 ALA A C 1
ATOM 1384 O O . ALA A 1 174 ? -24.449 -4.223 34.354 1.00 98.38 174 ALA A O 1
ATOM 1385 N N . GLU A 1 175 ? -22.283 -4.375 33.828 1.00 98.69 175 GLU A N 1
ATOM 1386 C CA . GLU A 1 175 ? -21.917 -5.198 34.986 1.00 98.69 175 GLU A CA 1
ATOM 1387 C C . GLU A 1 175 ? -21.902 -4.375 36.272 1.00 98.69 175 GLU A C 1
ATOM 1389 O O . GLU A 1 175 ? -22.448 -4.824 37.281 1.00 98.69 175 GLU A O 1
ATOM 1394 N N . PHE A 1 176 ? -21.351 -3.162 36.225 1.00 98.81 176 PHE A N 1
ATOM 1395 C CA . PHE A 1 176 ? -21.366 -2.231 37.346 1.00 98.81 176 PHE A CA 1
ATOM 1396 C C . PHE A 1 176 ? -22.801 -1.885 37.767 1.00 98.81 176 PHE A C 1
ATOM 1398 O O . PHE A 1 176 ? -23.146 -2.049 38.934 1.00 98.81 176 PHE A O 1
ATOM 1405 N N . GLU A 1 177 ? -23.680 -1.544 36.820 1.00 98.38 177 GLU A N 1
ATOM 1406 C CA . GLU A 1 177 ? -25.101 -1.311 37.108 1.00 98.38 177 GLU A CA 1
ATOM 1407 C C . GLU A 1 177 ? -25.782 -2.541 37.727 1.00 98.38 177 GLU A C 1
ATOM 1409 O O . GLU A 1 177 ? -26.630 -2.416 38.611 1.00 98.38 177 GLU A O 1
ATOM 1414 N N . ARG A 1 178 ? -25.451 -3.759 37.271 1.00 98.50 178 ARG A N 1
ATOM 1415 C CA . ARG A 1 178 ? -26.002 -4.982 37.880 1.00 98.50 178 ARG A CA 1
ATOM 1416 C C . ARG A 1 178 ? -25.544 -5.133 39.322 1.00 98.50 178 ARG A C 1
ATOM 1418 O O . ARG A 1 178 ? -26.374 -5.476 40.162 1.00 98.50 178 ARG A O 1
ATOM 1425 N N . GLN A 1 179 ? -24.267 -4.881 39.596 1.00 98.56 179 GLN A N 1
ATOM 1426 C CA . GLN A 1 179 ? -23.712 -4.932 40.946 1.00 98.56 179 GLN A CA 1
ATOM 1427 C C . GLN A 1 179 ? -24.354 -3.881 41.851 1.00 98.56 179 GLN A C 1
ATOM 1429 O O . GLN A 1 179 ? -24.724 -4.205 42.976 1.00 98.56 179 GLN A O 1
ATOM 1434 N N . GLU A 1 180 ? -24.560 -2.662 41.354 1.00 98.56 180 GLU A N 1
ATOM 1435 C CA . GLU A 1 180 ? -25.238 -1.592 42.087 1.00 98.56 180 GLU A CA 1
ATOM 1436 C C . GLU A 1 180 ? -26.683 -1.980 42.424 1.00 98.56 180 GLU A C 1
ATOM 1438 O O . GLU A 1 180 ? -27.073 -1.957 43.591 1.00 98.56 180 GLU A O 1
ATOM 1443 N N . ARG A 1 181 ? -27.450 -2.472 41.442 1.00 98.56 181 ARG A N 1
ATOM 1444 C CA . ARG A 1 181 ? -28.820 -2.963 41.676 1.00 98.56 181 ARG A CA 1
ATOM 1445 C C . ARG A 1 181 ? -28.858 -4.165 42.624 1.00 98.56 181 ARG A C 1
ATOM 1447 O O . ARG A 1 181 ? -29.840 -4.361 43.333 1.00 98.56 181 ARG A O 1
ATOM 1454 N N . GLU A 1 182 ? -27.844 -5.029 42.615 1.00 98.56 182 GLU A N 1
ATOM 1455 C CA . GLU A 1 182 ? -27.729 -6.126 43.584 1.00 98.56 182 GLU A CA 1
ATOM 1456 C C . GLU A 1 182 ? -27.417 -5.623 44.991 1.00 98.56 182 GLU A C 1
ATOM 1458 O O . GLU A 1 182 ? -28.002 -6.127 45.950 1.00 98.56 182 GLU A O 1
ATOM 1463 N N . ALA A 1 183 ? -26.527 -4.642 45.121 1.00 98.56 183 ALA A N 1
ATOM 1464 C CA . ALA A 1 183 ? -26.199 -4.012 46.391 1.00 98.56 183 ALA A CA 1
ATOM 1465 C C . ALA A 1 183 ? -27.416 -3.288 46.981 1.00 98.56 183 ALA A C 1
ATOM 1467 O O . ALA A 1 183 ? -27.708 -3.465 48.162 1.00 98.56 183 ALA A O 1
ATOM 1468 N N . GLU A 1 184 ? -28.176 -2.568 46.154 1.00 98.62 184 GLU A N 1
ATOM 1469 C CA . GLU A 1 184 ? -29.432 -1.925 46.547 1.00 98.62 184 GLU A CA 1
ATOM 1470 C C . GLU A 1 184 ? -30.451 -2.960 47.042 1.00 98.62 184 GLU A C 1
ATOM 1472 O O . GLU A 1 184 ? -30.953 -2.844 48.158 1.00 98.62 184 GLU A O 1
ATOM 1477 N N . ARG A 1 185 ? -30.664 -4.054 46.294 1.00 98.69 185 ARG A N 1
ATOM 1478 C CA . ARG A 1 185 ? -31.540 -5.156 46.733 1.00 98.69 185 ARG A CA 1
ATOM 1479 C C . ARG A 1 185 ? -31.101 -5.776 48.061 1.00 98.69 185 ARG A C 1
ATOM 1481 O O . ARG A 1 185 ? -31.949 -6.133 48.875 1.00 98.69 185 ARG A O 1
ATOM 1488 N N . ARG A 1 186 ? -29.792 -5.938 48.285 1.00 98.56 186 ARG A N 1
ATOM 1489 C CA . ARG A 1 186 ? -29.256 -6.449 49.561 1.00 98.56 186 ARG A CA 1
ATOM 1490 C C . ARG A 1 186 ? -29.527 -5.471 50.698 1.00 98.56 186 ARG A C 1
ATOM 1492 O O . ARG A 1 186 ? -30.004 -5.889 51.746 1.00 98.56 186 ARG A O 1
ATOM 1499 N N . TYR A 1 187 ? -29.280 -4.186 50.470 1.00 98.50 187 TYR A N 1
ATOM 1500 C CA . TYR A 1 187 ? -29.539 -3.137 51.447 1.00 98.50 187 TYR A CA 1
ATOM 1501 C C . TYR A 1 187 ? -31.026 -3.054 51.826 1.00 98.50 187 TYR A C 1
ATOM 1503 O O . TYR A 1 187 ? -31.366 -3.000 53.009 1.00 98.50 187 TYR A O 1
ATOM 1511 N N . GLU A 1 188 ? -31.928 -3.108 50.844 1.00 98.62 188 GLU A N 1
ATOM 1512 C CA . GLU A 1 188 ? -33.374 -3.142 51.080 1.00 98.62 188 GLU A CA 1
ATOM 1513 C C . GLU A 1 188 ? -33.805 -4.388 51.859 1.00 98.62 188 GLU A C 1
ATOM 1515 O O . GLU A 1 188 ? -34.608 -4.284 52.789 1.00 98.62 188 GLU A O 1
ATOM 1520 N N . ALA A 1 189 ? -33.251 -5.558 51.522 1.00 98.50 189 ALA A N 1
ATOM 1521 C CA . ALA A 1 189 ? -33.523 -6.799 52.238 1.00 98.50 189 ALA A CA 1
ATOM 1522 C C . ALA A 1 189 ? -33.072 -6.719 53.706 1.00 98.50 189 ALA A C 1
ATOM 1524 O O . ALA A 1 189 ? -33.851 -7.049 54.600 1.00 98.50 189 ALA A O 1
ATOM 1525 N N . GLU A 1 190 ? -31.863 -6.215 53.969 1.00 98.62 190 GLU A N 1
ATOM 1526 C CA . GLU A 1 190 ? -31.359 -6.002 55.331 1.00 98.62 190 GLU A CA 1
ATOM 1527 C C . GLU A 1 190 ? -32.221 -5.004 56.112 1.00 98.62 190 GLU A C 1
ATOM 1529 O O . GLU A 1 190 ? -32.520 -5.213 57.290 1.00 98.62 190 GLU A O 1
ATOM 1534 N N . ARG A 1 191 ? -32.654 -3.913 55.470 1.00 98.62 191 ARG A N 1
ATOM 1535 C CA . ARG A 1 191 ? -33.550 -2.931 56.089 1.00 98.62 191 ARG A CA 1
ATOM 1536 C C . ARG A 1 191 ? -34.892 -3.562 56.459 1.00 98.62 191 ARG A C 1
ATOM 1538 O O . ARG A 1 191 ? -35.350 -3.390 57.589 1.00 98.62 191 ARG A O 1
ATOM 1545 N N . ALA A 1 192 ? -35.501 -4.304 55.537 1.00 98.56 192 ALA A N 1
ATOM 1546 C CA . ALA A 1 192 ? -36.763 -4.997 55.771 1.00 98.56 192 ALA A CA 1
ATOM 1547 C C . ALA A 1 192 ? -36.639 -6.041 56.891 1.00 98.56 192 ALA A C 1
ATOM 1549 O O . ALA A 1 192 ? -37.546 -6.172 57.715 1.00 98.56 192 ALA A O 1
ATOM 1550 N N . GLU A 1 193 ? -35.507 -6.745 56.968 1.00 98.62 193 GLU A N 1
ATOM 1551 C CA . GLU A 1 193 ? -35.223 -7.684 58.050 1.00 98.62 193 GLU A CA 1
ATOM 1552 C C . GLU A 1 193 ? -35.146 -6.973 59.406 1.00 98.62 193 GLU A C 1
ATOM 1554 O O . GLU A 1 193 ? -35.798 -7.409 60.356 1.00 98.62 193 GLU A O 1
ATOM 1559 N N . ARG A 1 194 ? -34.435 -5.842 59.503 1.00 98.56 194 ARG A N 1
ATOM 1560 C CA . ARG A 1 194 ? -34.374 -5.040 60.741 1.00 98.56 194 ARG A CA 1
ATOM 1561 C C . ARG A 1 194 ? -35.753 -4.539 61.170 1.00 98.56 194 ARG A C 1
ATOM 1563 O O . ARG A 1 194 ? -36.101 -4.624 62.347 1.00 98.56 194 ARG A O 1
ATOM 1570 N N . GLU A 1 195 ? -36.560 -4.051 60.230 1.00 98.56 195 GLU A N 1
ATOM 1571 C CA . GLU A 1 195 ? -37.935 -3.616 60.506 1.00 98.56 195 GLU A CA 1
ATOM 1572 C C . GLU A 1 195 ? -38.819 -4.782 60.975 1.00 98.56 195 GLU A C 1
ATOM 1574 O O . GLU A 1 195 ? -39.614 -4.634 61.908 1.00 98.56 195 GLU A O 1
ATOM 1579 N N . TRP A 1 196 ? -38.670 -5.961 60.365 1.00 98.31 196 TRP A N 1
ATOM 1580 C CA . TRP A 1 196 ? -39.368 -7.172 60.788 1.00 98.31 196 TRP A CA 1
ATOM 1581 C C . TRP A 1 196 ? -38.942 -7.609 62.194 1.00 98.31 196 TRP A C 1
ATOM 1583 O O . TRP A 1 196 ? -39.808 -7.881 63.027 1.00 98.31 196 TRP A O 1
ATOM 1593 N N . GLN A 1 197 ? -37.640 -7.609 62.494 1.00 98.31 197 GLN A N 1
ATOM 1594 C CA . GLN A 1 197 ? -37.107 -7.921 63.823 1.00 98.31 197 GLN A CA 1
ATOM 1595 C C . GLN A 1 197 ? -37.658 -6.958 64.884 1.00 98.31 197 GLN A C 1
ATOM 1597 O O . GLN A 1 197 ? -38.131 -7.406 65.929 1.00 98.31 197 GLN A O 1
ATOM 1602 N N . HIS A 1 198 ? -37.687 -5.653 64.597 1.00 98.50 198 HIS A N 1
ATOM 1603 C CA . HIS A 1 198 ? -38.275 -4.653 65.491 1.00 98.50 198 HIS A CA 1
ATOM 1604 C C . HIS A 1 198 ? -39.768 -4.918 65.743 1.00 98.50 198 HIS A C 1
ATOM 1606 O O . HIS A 1 198 ? -40.219 -4.925 66.887 1.00 98.50 198 HIS A O 1
ATOM 1612 N N . LYS A 1 199 ? -40.547 -5.218 64.693 1.00 98.38 199 LYS A N 1
ATOM 1613 C CA . LYS A 1 199 ? -41.969 -5.587 64.836 1.00 98.38 199 LYS A CA 1
ATOM 1614 C C . LYS A 1 199 ? -42.164 -6.860 65.660 1.00 98.38 199 LYS A C 1
ATOM 1616 O O . LYS A 1 199 ? -43.108 -6.933 66.443 1.00 98.38 199 LYS A O 1
ATOM 1621 N N . GLN A 1 200 ? -41.296 -7.861 65.510 1.00 98.06 200 GLN A N 1
ATOM 1622 C CA . GLN A 1 200 ? -41.350 -9.074 66.333 1.00 98.06 200 GLN A CA 1
ATOM 1623 C C . GLN A 1 200 ? -41.084 -8.768 67.809 1.00 98.06 200 GLN A C 1
ATOM 1625 O O . GLN A 1 200 ? -41.799 -9.279 68.672 1.00 98.06 200 GLN A O 1
ATOM 1630 N N . GLN A 1 201 ? -40.109 -7.904 68.103 1.00 98.38 201 GLN A N 1
ATOM 1631 C CA . GLN A 1 201 ? -39.838 -7.446 69.467 1.00 98.38 201 GLN A CA 1
ATOM 1632 C C . GLN A 1 201 ? -41.032 -6.684 70.057 1.00 98.38 201 GLN A C 1
ATOM 1634 O O . GLN A 1 201 ? -41.448 -6.984 71.175 1.00 98.38 201 GLN A O 1
ATOM 1639 N N . GLU A 1 202 ? -41.647 -5.776 69.295 1.00 98.19 202 GLU A N 1
ATOM 1640 C CA . GLU A 1 202 ? -42.843 -5.041 69.727 1.00 98.19 202 GLU A CA 1
ATOM 1641 C C . GLU A 1 202 ? -44.024 -5.990 70.003 1.00 98.19 202 GLU A C 1
ATOM 1643 O O . GLU A 1 202 ? -44.697 -5.894 71.031 1.00 98.19 202 GLU A O 1
ATOM 1648 N N . LEU A 1 203 ? -44.271 -6.960 69.115 1.00 98.00 203 LEU A N 1
ATOM 1649 C CA . LEU A 1 203 ? -45.313 -7.970 69.319 1.00 98.00 203 LEU A CA 1
ATOM 1650 C C . LEU A 1 203 ? -45.037 -8.834 70.555 1.00 98.00 203 LEU A C 1
ATOM 1652 O O . LEU A 1 203 ? -45.975 -9.174 71.281 1.00 98.00 203 LEU A O 1
ATOM 1656 N N . ALA A 1 204 ? -43.776 -9.186 70.812 1.00 97.50 204 ALA A N 1
ATOM 1657 C CA . ALA A 1 204 ? -43.379 -9.912 72.012 1.00 97.50 204 ALA A CA 1
ATOM 1658 C C . ALA A 1 204 ? -43.634 -9.082 73.283 1.00 97.50 204 ALA A C 1
ATOM 1660 O O . ALA A 1 204 ? -44.232 -9.604 74.225 1.00 97.50 204 ALA A O 1
ATOM 1661 N N . GLN A 1 205 ? -43.290 -7.790 73.288 1.00 97.81 205 GLN A N 1
ATOM 1662 C CA . GLN A 1 205 ? -43.600 -6.873 74.393 1.00 97.81 205 GLN A CA 1
ATOM 1663 C C . GLN A 1 205 ? -45.108 -6.765 74.634 1.00 97.81 205 GLN A C 1
ATOM 1665 O O . GLN A 1 205 ? -45.573 -6.984 75.750 1.00 97.81 205 GLN A O 1
ATOM 1670 N N . ARG A 1 206 ? -45.906 -6.558 73.580 1.00 97.38 206 ARG A N 1
ATOM 1671 C CA . ARG A 1 206 ? -47.375 -6.512 73.691 1.00 97.38 206 ARG A CA 1
ATOM 1672 C C . ARG A 1 206 ? -47.973 -7.809 74.243 1.00 97.38 206 ARG A C 1
ATOM 1674 O O . ARG A 1 206 ? -48.997 -7.771 74.926 1.00 97.38 206 ARG A O 1
ATOM 1681 N N . ARG A 1 207 ? -47.378 -8.972 73.944 1.00 96.25 207 ARG A N 1
ATOM 1682 C CA . ARG A 1 207 ? -47.792 -10.262 74.532 1.00 96.25 207 ARG A CA 1
ATOM 1683 C C . ARG A 1 207 ? -47.492 -10.320 76.027 1.00 96.25 207 ARG A C 1
ATOM 1685 O O . ARG A 1 207 ? -48.340 -10.812 76.768 1.00 96.25 207 ARG A O 1
ATOM 1692 N N . LEU A 1 208 ? -46.331 -9.823 76.456 1.00 95.62 208 LEU A N 1
ATOM 1693 C CA . LEU A 1 208 ? -45.973 -9.729 77.873 1.00 95.62 208 LEU A CA 1
ATOM 1694 C C . LEU A 1 208 ? -46.932 -8.792 78.616 1.00 95.62 208 LEU A C 1
ATOM 1696 O O . LEU A 1 208 ? -47.563 -9.232 79.569 1.00 95.62 208 LEU A O 1
ATOM 1700 N N . GLU A 1 209 ? -47.167 -7.581 78.106 1.00 94.81 209 GLU A N 1
ATOM 1701 C CA . GLU A 1 209 ? -48.127 -6.639 78.702 1.00 94.81 209 GLU A CA 1
ATOM 1702 C C . GLU A 1 209 ? -49.550 -7.210 78.780 1.00 94.81 209 GLU A C 1
ATOM 1704 O O . GLU A 1 209 ? -50.276 -6.990 79.748 1.00 94.81 209 GLU A O 1
ATOM 1709 N N . ARG A 1 210 ? -49.998 -7.933 77.742 1.00 94.31 210 ARG A N 1
ATOM 1710 C CA . ARG A 1 210 ? -51.315 -8.589 77.762 1.00 94.31 210 ARG A CA 1
ATOM 1711 C C . ARG A 1 210 ? -51.366 -9.670 78.837 1.00 94.31 210 ARG A C 1
ATOM 1713 O O . ARG A 1 210 ? -52.389 -9.809 79.498 1.00 94.31 210 ARG A O 1
ATOM 1720 N N . ARG A 1 211 ? -50.286 -10.436 79.002 1.00 92.56 211 ARG A N 1
ATOM 1721 C CA . ARG A 1 211 ? -50.181 -11.463 80.040 1.00 92.56 211 ARG A CA 1
ATOM 1722 C C . ARG A 1 211 ? -50.202 -10.837 81.434 1.00 92.56 211 ARG A C 1
ATOM 1724 O O . ARG A 1 211 ? -50.921 -11.349 82.276 1.00 92.56 211 ARG A O 1
ATOM 1731 N N . GLU A 1 212 ? -49.499 -9.730 81.655 1.00 89.25 212 GLU A N 1
ATOM 1732 C CA . GLU A 1 212 ? -49.533 -8.986 82.923 1.00 89.25 212 GLU A CA 1
ATOM 1733 C C . GLU A 1 212 ? -50.937 -8.458 83.238 1.00 89.25 212 GLU A C 1
ATOM 1735 O O . GLU A 1 212 ? -51.431 -8.668 84.341 1.00 89.25 212 GLU A O 1
ATOM 1740 N N . ARG A 1 213 ? -51.640 -7.887 82.247 1.00 86.94 213 ARG A N 1
ATOM 1741 C CA . ARG A 1 213 ? -53.039 -7.446 82.415 1.00 86.94 213 ARG A CA 1
ATOM 1742 C C . ARG A 1 213 ? -54.006 -8.579 82.763 1.00 86.94 213 ARG A C 1
ATOM 1744 O O . ARG A 1 213 ? -54.983 -8.340 83.455 1.00 86.94 213 ARG A O 1
ATOM 1751 N N . LEU A 1 214 ? -53.759 -9.796 82.275 1.00 82.94 214 LEU A N 1
ATOM 1752 C CA . LEU A 1 214 ? -54.582 -10.973 82.589 1.00 82.94 214 LEU A CA 1
ATOM 1753 C C . LEU A 1 214 ? -54.250 -11.601 83.955 1.00 82.94 214 LEU A C 1
ATOM 1755 O O . LEU A 1 214 ? -55.002 -12.454 84.416 1.00 82.94 214 LEU A O 1
ATOM 1759 N N . VAL A 1 215 ? -53.130 -11.222 84.579 1.00 72.00 215 VAL A N 1
ATOM 1760 C CA . VAL A 1 215 ? -52.724 -11.688 85.917 1.00 72.00 215 VAL A CA 1
ATOM 1761 C C . VAL A 1 215 ? -53.294 -10.783 87.029 1.00 72.00 215 VAL A C 1
ATOM 1763 O O . VAL A 1 215 ? -53.318 -11.195 88.187 1.00 72.00 215 VAL A O 1
ATOM 1766 N N . GLU A 1 216 ? -53.857 -9.614 86.696 1.00 52.91 216 GLU A N 1
ATOM 1767 C CA . GLU A 1 216 ? -54.772 -8.887 87.593 1.00 52.91 216 GLU A CA 1
ATOM 1768 C C . GLU A 1 216 ? -56.145 -9.589 87.688 1.00 52.91 216 GLU A C 1
ATOM 1770 O O . GLU A 1 216 ? -56.614 -10.192 86.721 1.00 52.91 216 GLU A O 1
ATOM 1775 N N . PRO A 1 217 ? -56.780 -9.603 88.874 1.00 48.09 217 PRO A N 1
ATOM 1776 C CA . PRO A 1 217 ? -57.479 -10.786 89.362 1.00 48.09 217 PRO A CA 1
ATOM 1777 C C . PRO A 1 217 ? -58.846 -11.009 88.706 1.00 48.09 217 PRO A C 1
ATOM 1779 O O . PRO A 1 217 ? -59.831 -10.351 89.034 1.00 48.09 217 PRO A O 1
ATOM 1782 N N . ALA A 1 218 ? -58.944 -12.051 87.879 1.00 42.81 218 ALA A N 1
ATOM 1783 C CA . ALA A 1 218 ? -60.213 -12.694 87.557 1.00 42.81 218 ALA A CA 1
ATOM 1784 C C . ALA A 1 218 ? -60.631 -13.642 88.700 1.00 42.81 218 ALA A C 1
ATOM 1786 O O . ALA A 1 218 ? -60.474 -14.860 88.624 1.00 42.81 218 ALA A O 1
ATOM 1787 N N . GLN A 1 219 ? -61.203 -13.079 89.768 1.00 50.00 219 GLN A N 1
ATOM 1788 C CA . GLN A 1 219 ? -62.306 -13.752 90.451 1.00 50.00 219 GLN A CA 1
ATOM 1789 C C . GLN A 1 219 ? -63.551 -13.550 89.583 1.00 50.00 219 GLN A C 1
ATOM 1791 O O . GLN A 1 219 ? -64.107 -12.459 89.592 1.00 50.00 219 GLN A O 1
ATOM 1796 N N . ALA A 1 220 ? -63.947 -14.564 88.810 1.00 48.84 220 ALA A N 1
ATOM 1797 C CA . ALA A 1 220 ? -65.343 -14.930 88.528 1.00 48.84 220 ALA A CA 1
ATOM 1798 C C . ALA A 1 220 ? -65.463 -15.754 87.236 1.00 48.84 220 ALA A C 1
ATOM 1800 O O . ALA A 1 220 ? -65.084 -15.320 86.152 1.00 48.84 220 ALA A O 1
ATOM 1801 N N . SER A 1 221 ? -66.122 -16.902 87.400 1.00 51.75 221 SER A N 1
ATOM 1802 C CA . SER A 1 221 ? -66.953 -17.575 86.398 1.00 51.75 221 SER A CA 1
ATOM 1803 C C . SER A 1 221 ? -66.242 -18.301 85.257 1.00 51.75 221 SER A C 1
ATOM 1805 O O . SER A 1 221 ? -66.088 -17.808 84.145 1.00 51.75 221 SER A O 1
ATOM 1807 N N . THR A 1 222 ? -65.936 -19.564 85.537 1.00 54.19 222 THR A N 1
ATOM 1808 C CA . THR A 1 222 ? -65.880 -20.677 84.584 1.00 54.19 222 THR A CA 1
ATOM 1809 C C . THR A 1 222 ? -67.199 -20.837 83.813 1.00 54.19 222 THR A C 1
ATOM 1811 O O . THR A 1 222 ? -68.249 -20.982 84.442 1.00 54.19 222 THR A O 1
ATOM 1814 N N . PRO A 1 223 ? -67.157 -20.968 82.474 1.00 41.06 223 PRO A N 1
ATOM 1815 C CA . PRO A 1 223 ? -68.165 -21.722 81.749 1.00 41.06 223 PRO A CA 1
ATOM 1816 C C . PRO A 1 223 ? -67.553 -22.935 81.034 1.00 41.06 223 PRO A C 1
ATOM 1818 O O . PRO A 1 223 ? -66.636 -22.834 80.224 1.00 41.06 223 PRO A O 1
ATOM 1821 N N . ALA A 1 224 ? -68.099 -24.081 81.434 1.00 43.47 224 ALA A N 1
ATOM 1822 C CA . ALA A 1 224 ? -68.448 -25.279 80.679 1.00 43.47 224 ALA A CA 1
ATOM 1823 C C . ALA A 1 224 ? -67.764 -25.565 79.328 1.00 43.47 224 ALA A C 1
ATOM 1825 O O . ALA A 1 224 ? -67.893 -24.839 78.344 1.00 43.47 224 ALA A O 1
ATOM 1826 N N . ALA A 1 225 ? -67.166 -26.757 79.300 1.00 49.16 225 ALA A N 1
ATOM 1827 C CA . ALA A 1 225 ? -66.794 -27.528 78.127 1.00 49.16 225 ALA A CA 1
ATOM 1828 C C . ALA A 1 225 ? -67.955 -27.680 77.129 1.00 49.16 225 ALA A C 1
ATOM 1830 O O . ALA A 1 225 ? -69.060 -28.054 77.520 1.00 49.16 225 ALA A O 1
ATOM 1831 N N . LEU A 1 226 ? -67.670 -27.465 75.842 1.00 43.06 226 LEU A N 1
ATOM 1832 C CA . LEU A 1 226 ? -68.513 -27.894 74.729 1.00 43.06 226 LEU A CA 1
ATOM 1833 C C . LEU A 1 226 ? -67.655 -28.499 73.613 1.00 43.06 226 LEU A C 1
ATOM 1835 O O . LEU A 1 226 ? -66.536 -28.070 73.339 1.00 43.06 226 LEU A O 1
ATOM 1839 N N . GLU A 1 227 ? -68.233 -29.556 73.059 1.00 41.81 227 GLU A N 1
ATOM 1840 C CA . GLU A 1 227 ? -67.695 -30.610 72.210 1.00 41.81 227 GLU A CA 1
ATOM 1841 C C . GLU A 1 227 ? -67.135 -30.195 70.835 1.00 41.81 227 GLU A C 1
ATOM 1843 O O . GLU A 1 227 ? -67.521 -29.167 70.274 1.00 41.81 227 GLU A O 1
ATOM 1848 N N . PRO A 1 228 ? -66.300 -31.060 70.218 1.00 44.34 228 PRO A N 1
ATOM 1849 C CA . PRO A 1 228 ? -65.902 -30.951 68.820 1.00 44.34 228 PRO A CA 1
ATOM 1850 C C . PRO A 1 228 ? -67.038 -31.400 67.880 1.00 44.34 228 PRO A C 1
ATOM 1852 O O . PRO A 1 228 ? -67.226 -32.589 67.622 1.00 44.34 228 PRO A O 1
ATOM 1855 N N . ALA A 1 229 ? -67.779 -30.439 67.326 1.00 42.19 229 ALA A N 1
ATOM 1856 C CA . ALA A 1 229 ? -68.768 -30.696 66.282 1.00 42.19 229 ALA A CA 1
ATOM 1857 C C . ALA A 1 229 ? -68.086 -31.096 64.960 1.00 42.19 229 ALA A C 1
ATOM 1859 O O . ALA A 1 229 ? -67.377 -30.313 64.324 1.00 42.19 229 ALA A O 1
ATOM 1860 N N . GLN A 1 230 ? -68.336 -32.338 64.551 1.00 50.22 230 GLN A N 1
ATOM 1861 C CA . GLN A 1 230 ? -68.079 -32.878 63.222 1.00 50.22 230 GLN A CA 1
ATOM 1862 C C . GLN A 1 230 ? -68.935 -32.129 62.176 1.00 50.22 230 GLN A C 1
ATOM 1864 O O . GLN A 1 230 ? -70.160 -32.151 62.251 1.00 50.22 230 GLN A O 1
ATOM 1869 N N . LEU A 1 231 ? -68.305 -31.514 61.168 1.00 43.88 231 LEU A N 1
ATOM 1870 C CA . LEU A 1 231 ? -68.926 -31.169 59.877 1.00 43.88 231 LEU A CA 1
ATOM 1871 C C . LEU A 1 231 ? -68.170 -31.969 58.802 1.00 43.88 231 LEU A C 1
ATOM 1873 O O . LEU A 1 231 ? -66.998 -31.712 58.549 1.00 43.88 231 LEU A O 1
ATOM 1877 N N . ALA A 1 232 ? -68.679 -33.098 58.309 1.00 38.16 232 ALA A N 1
ATOM 1878 C CA . ALA A 1 232 ? -69.818 -33.246 57.398 1.00 38.16 232 ALA A CA 1
ATOM 1879 C C . ALA A 1 232 ? -69.598 -32.551 56.038 1.00 38.16 232 ALA A C 1
ATOM 1881 O O . ALA A 1 232 ? -69.932 -31.389 55.838 1.00 38.16 232 ALA A O 1
ATOM 1882 N N . GLY A 1 233 ? -69.039 -33.329 55.104 1.00 49.56 233 GLY A N 1
ATOM 1883 C CA . GLY A 1 233 ? -69.516 -33.441 53.723 1.00 49.56 233 GLY A CA 1
ATOM 1884 C C . GLY A 1 233 ? -69.604 -32.171 52.879 1.00 49.56 233 GLY A C 1
ATOM 1885 O O . GLY A 1 233 ? -70.700 -31.705 52.590 1.00 49.56 233 GLY A O 1
ATOM 1886 N N . GLN A 1 234 ? -68.476 -31.705 52.343 1.00 51.28 234 GLN A N 1
ATOM 1887 C CA . GLN A 1 234 ? -68.492 -30.971 51.077 1.00 51.28 234 GLN A CA 1
ATOM 1888 C C . GLN A 1 234 ? -68.115 -31.936 49.955 1.00 51.28 234 GLN A C 1
ATOM 1890 O O . GLN A 1 234 ? -66.978 -32.396 49.857 1.00 51.28 234 GLN A O 1
ATOM 1895 N N . SER A 1 235 ? -69.105 -32.262 49.126 1.00 56.38 235 SER A N 1
ATOM 1896 C CA . SER A 1 235 ? -68.930 -32.907 47.831 1.00 56.38 235 SER A CA 1
ATOM 1897 C C . SER A 1 235 ? -67.900 -32.119 47.021 1.00 56.38 235 SER A C 1
ATOM 1899 O O . SER A 1 235 ? -68.197 -31.030 46.528 1.00 56.38 235 SER A O 1
ATOM 1901 N N . GLN A 1 236 ? -66.682 -32.650 46.929 1.00 59.84 236 GLN A N 1
ATOM 1902 C CA . GLN A 1 236 ? -65.613 -32.085 46.116 1.00 59.84 236 GLN A CA 1
ATOM 1903 C C . GLN A 1 236 ? -66.080 -32.083 44.662 1.00 59.84 236 GLN A C 1
ATOM 1905 O O . GLN A 1 236 ? -66.160 -33.132 44.018 1.00 59.84 236 GLN A O 1
ATOM 1910 N N . SER A 1 237 ? -66.437 -30.904 44.156 1.00 65.38 237 SER A N 1
ATOM 1911 C CA . SER A 1 237 ? -66.653 -30.699 42.735 1.00 65.38 237 SER A CA 1
ATOM 1912 C C . SER A 1 237 ? -65.352 -31.051 42.022 1.00 65.38 237 SER A C 1
ATOM 1914 O O . SER A 1 237 ? -64.297 -30.467 42.257 1.00 65.38 237 SER A O 1
ATOM 1916 N N . GLN A 1 238 ? -65.413 -32.092 41.201 1.00 82.00 238 GLN A N 1
ATOM 1917 C CA . GLN A 1 238 ? -64.293 -32.535 40.395 1.00 82.00 238 GLN A CA 1
ATOM 1918 C C . GLN A 1 238 ? -63.912 -31.428 39.403 1.00 82.00 238 GLN A C 1
ATOM 1920 O O . GLN A 1 238 ? -64.722 -31.020 38.575 1.00 82.00 238 GLN A O 1
ATOM 1925 N N . LEU A 1 239 ? -62.679 -30.937 39.486 1.00 88.44 239 LEU A N 1
ATOM 1926 C CA . LEU A 1 239 ? -62.167 -29.866 38.633 1.00 88.44 239 LEU A CA 1
ATOM 1927 C C . LEU A 1 239 ? -61.476 -30.492 37.418 1.00 88.44 239 LEU A C 1
ATOM 1929 O O . LEU A 1 239 ? -60.476 -31.194 37.577 1.00 88.44 239 LEU A O 1
ATOM 1933 N N . ALA A 1 240 ? -62.008 -30.277 36.214 1.00 91.69 240 ALA A N 1
ATOM 1934 C CA . ALA A 1 240 ? -61.453 -30.823 34.975 1.00 91.69 240 ALA A CA 1
ATOM 1935 C C . ALA A 1 240 ? -60.361 -29.917 34.377 1.00 91.69 240 ALA A C 1
ATOM 1937 O O . ALA A 1 240 ? -60.449 -28.693 34.432 1.00 91.69 240 ALA A O 1
ATOM 1938 N N . CYS A 1 241 ? -59.317 -30.511 33.794 1.00 92.31 241 CYS A N 1
ATOM 1939 C CA . CYS A 1 241 ? -58.300 -29.785 33.034 1.00 92.31 241 CYS A CA 1
ATOM 1940 C C . CYS A 1 241 ? -58.758 -29.539 31.589 1.00 92.31 241 CYS A C 1
ATOM 1942 O O . CYS A 1 241 ? -58.945 -30.498 30.848 1.00 92.31 241 CYS A O 1
ATOM 1944 N N . ASP A 1 242 ? -58.808 -28.278 31.151 1.00 90.19 242 ASP A N 1
ATOM 1945 C CA . ASP A 1 242 ? -59.270 -27.884 29.805 1.00 90.19 242 ASP A CA 1
ATOM 1946 C C . ASP A 1 242 ? -58.448 -28.480 28.640 1.00 90.19 242 ASP A C 1
ATOM 1948 O O . ASP A 1 242 ? -58.923 -28.554 27.509 1.00 90.19 242 ASP A O 1
ATOM 1952 N N . GLY A 1 243 ? -57.200 -28.895 28.895 1.00 87.06 243 GLY A N 1
ATOM 1953 C CA . GLY A 1 243 ? -56.305 -29.448 27.870 1.00 87.06 243 GLY A CA 1
ATOM 1954 C C . GLY A 1 243 ? -56.469 -30.951 27.624 1.00 87.06 243 GLY A C 1
ATOM 1955 O O . GLY A 1 243 ? -56.241 -31.413 26.510 1.00 87.06 243 GLY A O 1
ATOM 1956 N N . CYS A 1 244 ? -56.849 -31.729 28.646 1.00 92.25 244 CYS A N 1
ATOM 1957 C CA . CYS A 1 244 ? -56.931 -33.197 28.548 1.00 92.25 244 CYS A CA 1
ATOM 1958 C C . CYS A 1 244 ? -58.204 -33.816 29.157 1.00 92.25 244 CYS A C 1
ATOM 1960 O O . CYS A 1 244 ? -58.327 -35.039 29.188 1.00 92.25 244 CYS A O 1
ATOM 1962 N N . ASN A 1 245 ? -59.127 -32.992 29.664 1.00 90.50 245 ASN A N 1
ATOM 1963 C CA . ASN A 1 245 ? -60.383 -33.357 30.330 1.00 90.50 245 ASN A CA 1
ATOM 1964 C C . ASN A 1 245 ? -60.269 -34.310 31.538 1.00 90.50 245 ASN A C 1
ATOM 1966 O O . ASN A 1 245 ? -61.274 -34.857 31.986 1.00 90.50 245 ASN A O 1
ATOM 1970 N N . ARG A 1 246 ? -59.079 -34.491 32.129 1.00 92.31 246 ARG A N 1
ATOM 1971 C CA . ARG A 1 246 ? -58.934 -35.234 33.396 1.00 92.31 246 ARG A CA 1
ATOM 1972 C C . ARG A 1 246 ? -59.463 -34.416 34.571 1.00 92.31 246 ARG A C 1
ATOM 1974 O O . ARG A 1 246 ? -59.150 -33.229 34.670 1.00 92.31 246 ARG A O 1
ATOM 1981 N N . THR A 1 247 ? -60.220 -35.052 35.462 1.00 92.75 247 THR A N 1
ATOM 1982 C CA . THR A 1 247 ? -60.774 -34.446 36.678 1.00 92.75 247 THR A CA 1
ATOM 1983 C C . THR A 1 247 ? -59.887 -34.659 37.904 1.00 92.75 247 THR A C 1
ATOM 1985 O O . THR A 1 247 ? -59.235 -35.691 38.050 1.00 92.75 247 THR A O 1
ATOM 1988 N N . PHE A 1 248 ? -59.869 -33.678 38.808 1.00 92.31 248 PHE A N 1
ATOM 1989 C CA . PHE A 1 248 ? -59.092 -33.692 40.048 1.00 92.31 248 PHE A CA 1
ATOM 1990 C C . PHE A 1 248 ? -59.984 -33.315 41.236 1.00 92.31 248 PHE A C 1
ATOM 1992 O O . PHE A 1 248 ? -60.803 -32.405 41.132 1.00 92.31 248 PHE A O 1
ATOM 1999 N N . GLY A 1 249 ? -59.814 -33.994 42.376 1.00 88.56 249 GLY A N 1
ATOM 2000 C CA . GLY A 1 249 ? -60.599 -33.731 43.595 1.00 88.56 249 GLY A CA 1
ATOM 2001 C C . GLY A 1 249 ? -60.180 -32.470 44.360 1.00 88.56 249 GLY A C 1
ATOM 2002 O O . GLY A 1 249 ? -60.895 -32.017 45.247 1.00 88.56 249 GLY A O 1
ATOM 2003 N N . THR A 1 250 ? -59.025 -31.880 44.027 1.00 89.69 250 THR A N 1
ATOM 2004 C CA . THR A 1 250 ? -58.519 -30.659 44.668 1.00 89.69 250 THR A CA 1
ATOM 2005 C C . THR A 1 250 ? -57.896 -29.697 43.653 1.00 89.69 250 THR A C 1
ATOM 2007 O O . THR A 1 250 ? -57.263 -30.108 42.676 1.00 89.69 250 THR A O 1
ATOM 2010 N N . GLN A 1 251 ? -58.011 -28.391 43.919 1.00 89.44 251 GLN A N 1
ATOM 2011 C CA . GLN A 1 251 ? -57.413 -27.325 43.101 1.00 89.44 251 GLN A CA 1
ATOM 2012 C C . GLN A 1 251 ? -55.879 -27.448 43.012 1.00 89.44 251 GLN A C 1
ATOM 2014 O O . GLN A 1 251 ? -55.280 -27.154 41.977 1.00 89.44 251 GLN A O 1
ATOM 2019 N N . ALA A 1 252 ? -55.233 -27.912 44.088 1.00 90.69 252 ALA A N 1
ATOM 2020 C CA . ALA A 1 252 ? -53.785 -28.096 44.144 1.00 90.69 252 ALA A CA 1
ATOM 2021 C C . ALA A 1 252 ? -53.302 -29.160 43.144 1.00 90.69 252 ALA A C 1
ATOM 2023 O O . ALA A 1 252 ? -52.329 -28.929 42.424 1.00 90.69 252 ALA A O 1
ATOM 2024 N N . ALA A 1 253 ? -54.020 -30.284 43.041 1.00 91.88 253 ALA A N 1
ATOM 2025 C CA . ALA A 1 253 ? -53.710 -31.337 42.078 1.00 91.88 253 ALA A CA 1
ATOM 2026 C C . ALA A 1 253 ? -53.916 -30.871 40.624 1.00 91.88 253 ALA A C 1
ATOM 2028 O O . ALA A 1 253 ? -53.064 -31.135 39.775 1.00 91.88 253 ALA A O 1
ATOM 2029 N N . LEU A 1 254 ? -54.978 -30.101 40.345 1.00 93.25 254 LEU A N 1
ATOM 2030 C CA . LEU A 1 254 ? -55.204 -29.493 39.026 1.00 93.25 254 LEU A CA 1
ATOM 2031 C C . LEU A 1 254 ? -54.066 -28.532 38.636 1.00 93.25 254 LEU A C 1
ATOM 2033 O O . LEU A 1 254 ? -53.571 -28.583 37.511 1.00 93.25 254 LEU A O 1
ATOM 2037 N N . ASN A 1 255 ? -53.613 -27.676 39.555 1.00 91.38 255 ASN A N 1
ATOM 2038 C CA . ASN A 1 255 ? -52.520 -26.736 39.291 1.00 91.38 255 ASN A CA 1
ATOM 2039 C C . ASN A 1 255 ? -51.175 -27.438 39.066 1.00 91.38 255 ASN A C 1
ATOM 2041 O O . ASN A 1 255 ? -50.424 -27.041 38.174 1.00 91.38 255 ASN A O 1
ATOM 2045 N N . ALA A 1 256 ? -50.879 -28.493 39.830 1.00 93.50 256 ALA A N 1
ATOM 2046 C CA . ALA A 1 256 ? -49.693 -29.314 39.603 1.00 93.50 256 ALA A CA 1
ATOM 2047 C C . ALA A 1 256 ? -49.748 -29.992 38.226 1.00 93.50 256 ALA A C 1
ATOM 2049 O O . ALA A 1 256 ? -48.782 -29.937 37.469 1.00 93.50 256 ALA A O 1
ATOM 2050 N N . HIS A 1 257 ? -50.904 -30.549 37.858 1.00 93.69 257 HIS A N 1
ATOM 2051 C CA . HIS A 1 257 ? -51.109 -31.150 36.547 1.00 93.69 257 HIS A CA 1
ATOM 2052 C C . HIS A 1 257 ? -50.962 -30.135 35.403 1.00 93.69 257 HIS A C 1
ATOM 2054 O O . HIS A 1 257 ? -50.269 -30.433 34.436 1.00 93.69 257 HIS A O 1
ATOM 2060 N N . LYS A 1 258 ? -51.528 -28.921 35.511 1.00 90.62 258 LYS A N 1
ATOM 2061 C CA . LYS A 1 258 ? -51.426 -27.864 34.479 1.00 90.62 258 LYS A CA 1
ATOM 2062 C C . LYS A 1 258 ? -49.982 -27.513 34.098 1.00 90.62 258 LYS A C 1
ATOM 2064 O O . LYS A 1 258 ? -49.749 -27.133 32.958 1.00 90.62 258 LYS A O 1
ATOM 2069 N N . ARG A 1 259 ? -49.017 -27.667 35.011 1.00 89.12 259 ARG A N 1
ATOM 2070 C CA . ARG A 1 259 ? -47.590 -27.408 34.739 1.00 89.12 259 ARG A CA 1
ATOM 2071 C C . ARG A 1 259 ? -46.949 -28.437 33.807 1.00 89.12 259 ARG A C 1
ATOM 2073 O O . ARG A 1 259 ? -46.029 -28.091 33.078 1.00 89.12 259 ARG A O 1
ATOM 2080 N N . PHE A 1 260 ? -47.429 -29.678 33.841 1.00 89.56 260 PHE A N 1
ATOM 2081 C CA . PHE A 1 260 ? -46.879 -30.797 33.064 1.00 89.56 260 PHE A CA 1
ATOM 2082 C C . PHE A 1 260 ? -47.837 -31.307 31.985 1.00 89.56 260 PHE A C 1
ATOM 2084 O O . PHE A 1 260 ? -47.475 -32.170 31.188 1.00 89.56 260 PHE A O 1
ATOM 2091 N N . CYS A 1 261 ? -49.068 -30.797 31.952 1.00 87.19 261 CYS A N 1
ATOM 2092 C CA . CYS A 1 261 ? -50.051 -31.141 30.946 1.00 87.19 261 CYS A CA 1
ATOM 2093 C C . CYS A 1 261 ? -49.604 -30.572 29.599 1.00 87.19 261 CYS A C 1
ATOM 2095 O O . CYS A 1 261 ? -49.775 -29.390 29.314 1.00 87.19 261 CYS A O 1
ATOM 2097 N N . SER A 1 262 ? -49.067 -31.444 28.749 1.00 77.38 262 SER A N 1
ATOM 2098 C CA . SER A 1 262 ? -48.666 -31.150 27.368 1.00 77.38 262 SER A CA 1
ATOM 2099 C C . SER A 1 262 ? -49.857 -30.825 26.450 1.00 77.38 262 SER A C 1
ATOM 2101 O O . SER A 1 262 ? -49.674 -30.599 25.261 1.00 77.38 262 SER A O 1
ATOM 2103 N N . GLY A 1 263 ? -51.083 -30.808 26.991 1.00 61.62 263 GLY A N 1
ATOM 2104 C CA . GLY A 1 263 ? -52.334 -30.505 26.294 1.00 61.62 263 GLY A CA 1
ATOM 2105 C C . GLY A 1 263 ? -52.529 -29.028 25.947 1.00 61.62 263 GLY A C 1
ATOM 2106 O O . GLY A 1 263 ? -53.654 -28.611 25.668 1.00 61.62 263 GLY A O 1
ATOM 2107 N N . SER A 1 264 ? -51.470 -28.215 25.948 1.00 54.97 264 SER A N 1
ATOM 2108 C CA . SER A 1 264 ? -51.514 -26.915 25.298 1.00 54.97 264 SER A CA 1
ATOM 2109 C C . SER A 1 264 ? -51.661 -27.143 23.794 1.00 54.97 264 SER A C 1
ATOM 2111 O O . SER A 1 264 ? -50.696 -27.350 23.062 1.00 54.97 264 SER A O 1
ATOM 2113 N N . LYS A 1 265 ? -52.904 -27.017 23.308 1.00 57.34 265 LYS A N 1
ATOM 2114 C CA . LYS A 1 265 ? -53.149 -26.358 22.025 1.00 57.34 265 LYS A CA 1
ATOM 2115 C C . LYS A 1 265 ? -52.380 -25.045 22.083 1.00 57.34 265 LYS A C 1
ATOM 2117 O O . LYS A 1 265 ? -52.866 -24.054 22.628 1.00 57.34 265 LYS A O 1
ATOM 2122 N N . ALA A 1 266 ? -51.138 -25.081 21.611 1.00 54.72 266 ALA A N 1
ATOM 2123 C CA . ALA A 1 266 ? -50.369 -23.902 21.316 1.00 54.72 266 ALA A CA 1
ATOM 2124 C C . ALA A 1 266 ? -51.301 -23.015 20.500 1.00 54.72 266 ALA A C 1
ATOM 2126 O O . ALA A 1 266 ? -51.779 -23.410 19.434 1.00 54.72 266 ALA A O 1
ATOM 2127 N N . ARG A 1 267 ? -51.617 -21.839 21.045 1.00 49.53 267 ARG A N 1
ATOM 2128 C CA . ARG A 1 267 ? -52.024 -20.714 20.220 1.00 49.53 267 ARG A CA 1
ATOM 2129 C C . ARG A 1 267 ? -51.048 -20.704 19.047 1.00 49.53 267 ARG A C 1
ATOM 2131 O O . ARG A 1 267 ? -49.868 -20.432 19.243 1.00 49.53 267 ARG A O 1
ATOM 2138 N N . GLN A 1 268 ? -51.546 -21.011 17.854 1.00 50.28 268 GLN A N 1
ATOM 2139 C CA . GLN A 1 268 ? -51.015 -20.473 16.612 1.00 50.28 268 GLN A CA 1
ATOM 2140 C C . GLN A 1 268 ? -51.157 -18.950 16.719 1.00 50.28 268 GLN A C 1
ATOM 2142 O O . GLN A 1 268 ? -52.077 -18.340 16.185 1.00 50.28 268 GLN A O 1
ATOM 2147 N N . SER A 1 269 ? -50.294 -18.326 17.516 1.00 46.97 269 SER A N 1
ATOM 2148 C CA . SER A 1 269 ? -49.969 -16.925 17.368 1.00 46.97 269 SER A CA 1
ATOM 2149 C C . SER A 1 269 ? -49.276 -16.822 16.021 1.00 46.97 269 SER A C 1
ATOM 2151 O O . SER A 1 269 ? -48.129 -17.242 15.886 1.00 46.97 269 SER A O 1
ATOM 2153 N N . GLN A 1 270 ? -50.048 -16.388 15.025 1.00 52.38 270 GLN A N 1
ATOM 2154 C CA . GLN A 1 270 ? -49.642 -15.383 14.047 1.00 52.38 270 GLN A CA 1
ATOM 2155 C C . GLN A 1 270 ? -48.119 -15.251 13.939 1.00 52.38 270 GLN A C 1
ATOM 2157 O O . GLN A 1 270 ? -47.494 -14.435 14.613 1.00 52.38 270 GLN A O 1
ATOM 2162 N N . LEU A 1 271 ? -47.537 -16.089 13.085 1.00 51.59 271 LEU A N 1
ATOM 2163 C CA . LEU A 1 271 ? -46.298 -15.737 12.415 1.00 51.59 271 LEU A CA 1
ATOM 2164 C C . LEU A 1 271 ? -46.586 -14.446 11.636 1.00 51.59 271 LEU A C 1
ATOM 2166 O O . LEU A 1 271 ? -47.529 -14.451 10.840 1.00 51.59 271 LEU A O 1
ATOM 2170 N N . PRO A 1 272 ? -45.848 -13.345 11.857 1.00 51.84 272 PRO A N 1
ATOM 2171 C CA . PRO A 1 272 ? -45.893 -12.236 10.926 1.00 51.84 272 PRO A CA 1
ATOM 2172 C C . PRO A 1 272 ? -45.430 -12.750 9.562 1.00 51.84 272 PRO A C 1
ATOM 2174 O O . PRO A 1 272 ? -44.344 -13.314 9.411 1.00 51.84 272 PRO A O 1
ATOM 2177 N N . GLU A 1 273 ? -46.328 -12.596 8.600 1.00 53.31 273 GLU A N 1
ATOM 2178 C CA . GLU A 1 273 ? -46.128 -12.786 7.174 1.00 53.31 273 GLU A CA 1
ATOM 2179 C C . GLU A 1 273 ? -44.829 -12.090 6.742 1.00 53.31 273 GLU A C 1
ATOM 2181 O O . GLU A 1 273 ? -44.651 -10.890 6.941 1.00 53.31 273 GLU A O 1
ATOM 2186 N N . SER A 1 274 ? -43.902 -12.887 6.210 1.00 53.91 274 SER A N 1
ATOM 2187 C CA . SER A 1 274 ? -42.916 -12.514 5.193 1.00 53.91 274 SER A CA 1
ATOM 2188 C C . SER A 1 274 ? -42.513 -11.032 5.123 1.00 53.91 274 SER A C 1
ATOM 2190 O O . SER A 1 274 ? -43.064 -10.260 4.336 1.00 53.91 274 SER A O 1
ATOM 2192 N N . VAL A 1 275 ? -41.437 -10.661 5.824 1.00 56.66 275 VAL A N 1
ATOM 2193 C CA . VAL A 1 275 ? -40.590 -9.556 5.357 1.00 56.66 275 VAL A CA 1
ATOM 2194 C C . VAL A 1 275 ? -39.883 -10.047 4.097 1.00 56.66 275 VAL A C 1
ATOM 2196 O O . VAL A 1 275 ? -38.924 -10.817 4.137 1.00 56.66 275 VAL A O 1
ATOM 2199 N N . VAL A 1 276 ? -40.454 -9.635 2.972 1.00 56.03 276 VAL A N 1
ATOM 2200 C CA . VAL A 1 276 ? -39.946 -9.791 1.616 1.00 56.03 276 VAL A CA 1
ATOM 2201 C C . VAL A 1 276 ? -38.530 -9.215 1.548 1.00 56.03 276 VAL A C 1
ATOM 2203 O O . VAL A 1 276 ? -38.321 -8.008 1.642 1.00 56.03 276 VAL A O 1
ATOM 2206 N N . LEU A 1 277 ? -37.548 -10.096 1.359 1.00 47.09 277 LEU A N 1
ATOM 2207 C CA . LEU A 1 277 ? -36.217 -9.750 0.869 1.00 47.09 277 LEU A CA 1
ATOM 2208 C C . LEU A 1 277 ? -36.350 -9.265 -0.584 1.00 47.09 277 LEU A C 1
ATOM 2210 O O . LEU A 1 277 ? -36.198 -10.042 -1.524 1.00 47.09 277 LEU A O 1
ATOM 2214 N N . THR A 1 278 ? -36.634 -7.979 -0.793 1.00 46.25 278 THR A N 1
ATOM 2215 C CA . THR A 1 278 ? -36.371 -7.327 -2.082 1.00 46.25 278 THR A CA 1
ATOM 2216 C C . THR A 1 278 ? -34.872 -7.088 -2.207 1.00 46.25 278 THR A C 1
ATOM 2218 O O . THR A 1 278 ? -34.359 -6.026 -1.858 1.00 46.25 278 THR A O 1
ATOM 2221 N N . ALA A 1 279 ? -34.166 -8.087 -2.728 1.00 49.12 279 ALA A N 1
ATOM 2222 C CA . ALA A 1 279 ? -32.898 -7.878 -3.404 1.00 49.12 279 ALA A CA 1
ATOM 2223 C C . ALA A 1 279 ? -33.201 -7.363 -4.820 1.00 49.12 279 ALA A C 1
ATOM 2225 O O . ALA A 1 279 ? -33.248 -8.139 -5.769 1.00 49.12 279 ALA A O 1
ATOM 2226 N N . ASN A 1 280 ? -33.442 -6.058 -4.958 1.00 52.53 280 ASN A N 1
ATOM 2227 C CA . ASN A 1 280 ? -33.363 -5.405 -6.261 1.00 52.53 280 ASN A CA 1
ATOM 2228 C C . ASN A 1 280 ? -31.958 -4.837 -6.415 1.00 52.53 280 ASN A C 1
ATOM 2230 O O . ASN A 1 280 ? -31.590 -3.841 -5.794 1.00 52.53 280 ASN A O 1
ATOM 2234 N N . GLY A 1 281 ? -31.173 -5.531 -7.234 1.00 51.28 281 GLY A N 1
ATOM 2235 C CA . GLY A 1 281 ? -29.941 -5.006 -7.780 1.00 51.28 281 GLY A CA 1
ATOM 2236 C C . GLY A 1 281 ? -30.233 -3.847 -8.725 1.00 51.28 281 GLY A C 1
ATOM 2237 O O . GLY A 1 281 ? -31.096 -3.933 -9.595 1.00 51.28 281 GLY A O 1
ATOM 2238 N N . THR A 1 282 ? -29.458 -2.783 -8.584 1.00 52.44 282 THR A N 1
ATOM 2239 C CA . THR A 1 282 ? -29.225 -1.811 -9.648 1.00 52.44 282 THR A CA 1
ATOM 2240 C C . THR A 1 282 ? -27.735 -1.780 -9.913 1.00 52.44 282 THR A C 1
ATOM 2242 O O . THR A 1 282 ? -26.960 -1.105 -9.239 1.00 52.44 282 THR A O 1
ATOM 2245 N N . SER A 1 283 ? -27.351 -2.592 -10.889 1.00 53.78 283 SER A N 1
ATOM 2246 C CA . SER A 1 283 ? -26.191 -2.376 -11.734 1.00 53.78 283 SER A CA 1
ATOM 2247 C C . SER A 1 283 ? -26.481 -1.216 -12.690 1.00 53.78 283 SER A C 1
ATOM 2249 O O . SER A 1 283 ? -27.406 -1.304 -13.495 1.00 53.78 283 SER A O 1
ATOM 2251 N N . SER A 1 284 ? -25.669 -0.171 -12.629 1.00 57.44 284 SER A N 1
ATOM 2252 C CA . SER A 1 284 ? -25.441 0.792 -13.712 1.00 57.44 284 SER A CA 1
ATOM 2253 C C . SER A 1 284 ? -23.969 1.194 -13.591 1.00 57.44 284 SER A C 1
ATOM 2255 O O . SER A 1 284 ? -23.551 1.581 -12.500 1.00 57.44 284 SER A O 1
ATOM 2257 N N . SER A 1 285 ? -23.119 0.759 -14.526 1.00 54.19 285 SER A N 1
ATOM 2258 C CA . SER A 1 285 ? -22.800 1.447 -15.794 1.00 54.19 285 SER A CA 1
ATOM 2259 C C . SER A 1 285 ? -21.878 2.630 -15.557 1.00 54.19 285 SER A C 1
ATOM 2261 O O . SER A 1 285 ? -22.333 3.596 -14.914 1.00 54.19 285 SER A O 1
#

=== Feature glossary ===
The record interleaves many kinds of information about one protein. Here is each kind framed as the question it answers.

Q: What does the local fold look like, residue by residue?
A: A 3Di character summarizes, for each residue, the relative orientation of the Cα frame of its nearest spatial neighbor. Because it encodes fold topology rather than chemistry, 3Di alignments detect remote structural similarity that sequence alignment misses.

Q: Which residues are in helices, strands, or loops?
A: Secondary structure is the local, repeating backbone conformation. DSSP classifies it into eight states by reading the hydrogen-bond network: three helix types (H, G, I), two β types (E, B), two non-regular types (T, S), and unstructured coil (-).

Q: How big and how compact is the whole molecule?
A: Three whole-structure scalars: the radius of gyration (RMS distance of Cα from centroid, in Å), the count of Cα–Cα contacts (pairs closer than 8 Å and separated by more than four residues in sequence — i.e. tertiary, not local, contacts), and the bounding-box dimensions. Together they distinguish compact globular folds from extended fibres or disordered chains.

Q: How confident is the AlphaFold model at each residue?
A: For AlphaFold models, the B-factor field carries pLDDT — th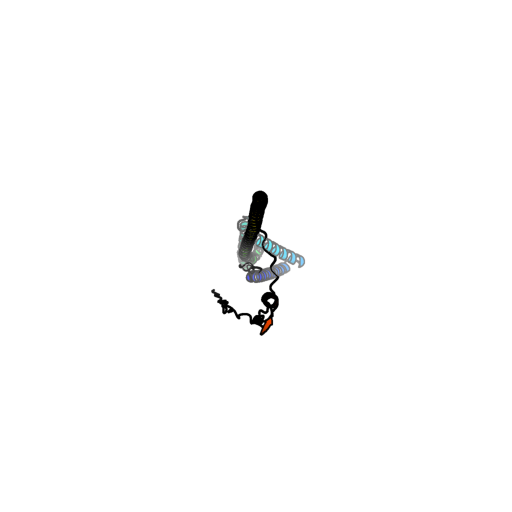e model's own estimate of local accuracy on a 0–100 scale. Regions with pLDDT<50 should be treated as essentially unmodeled; they often correspond to intrinsically disordered segments.

Q: What family and function is it annotated with?
A: Functional annotations link the protein to curated databases. InterPro entries identify conserved domains and families by matching the sequence against member-database signatures (Pfam, PROSITE, CDD, …). Gene Ontology (GO) terms describe molecular function, biological process, and cellular component in a controlled vocabulary. CATH places the structure in a hierarchical fold classification (Class/Architecture/Topology/Homologous-superfamily). The organism is the source species.

Q: What known structures does this most resemble?
A: Nearest PDB neighbors are the top structural matches found by Foldseek when searching this structure against the entire Protein Data Bank. Each hit reports a TM-score (0 to 1; >0.5 almost always implies the same fold) and an E-value. These are *structural* homologs — they may share no detectable sequence similarity.

Q: Which residues are buried vs exposed?
A: Solvent-accessible surface area (SASA) is the area in Å² traced out by the centre of a 1.4 Å probe sphere (a water molecule) rolled over the protein's van der Waals surface (Shrake–Rupley / Lee–Richards construction). Buried residues have near-zero SASA; fully exposed residues can exceed 200 Å². The total SASA scales roughly with the number of surface residues.

Q: What are the backbone torsion angles?
A: φ (phi) and ψ (psi) are the two rotatable backbone dihedrals per residue: φ is the C(i-1)–N–Cα–C torsion, ψ is the N–Cα–C–N(i+1) torsion, both in degrees on (−180°, 180°]. α-helical residues cluster near (−60°, −45°); β-strand residues near (−120°, +130°). A Ramachandran plot is simply a scatter of (φ, ψ) for every residue.

Q: Are the domains correctly placed relative to each other?
A: Predicted aligned error is AlphaFold's pairwise confidence. Unlike pLDDT (per-residue), PAE is per-residue-pair and captures whether two parts of the structure are correctly placed relative to each other. Units are ångströms of expected positional error.

Q: What if only a Cα trace is available?
A: P-SEA three-state annotation labels each residue as helix, strand, or coil based purely on the geometry of the Cα trace. It serves as a fallback when the full backbone (and thus DSSP) is unavailable.

Q: What is the amino-acid chain?
A: This is the polypeptide sequence — one letter per residue, N-terminus first. Length ranges from a few dozen residues for small domains to over a thousand for large multi-domain proteins.

Q: What do the rendered images show?
A: The six renders are orthographic views along the three Cartesian axes in both directions. Representation (cartoon, sticks, or surface) and color scheme (sequence-rainbow or by-chain) vary across proteins so the training set covers all the common visualization conventions.

Q: What do the diagnostic plots show?
A: Plot images: a contact map (which residues are close in 3D, as an N×N binary image), a Ramachandran scatter (backbone torsion angles, revealing secondary-structure composition at a glance), and — for AlphaFold structures — a PAE heatmap (pairwise prediction confidence).

Q: How mobile is each atom in the crystal?
A: B-factor (Debye–Waller factor) reflects atomic displacement in the crystal lattice. It is an experimental observable (units Å²), not a prediction; low values mean the atom is pinned down, high values mean it moves or is heterogeneous across the crystal.

Q: Where is each backbone atom in 3D?
A: The mmCIF table is the protein's shape written out atom by atom. For each backbone N, Cα, C, and carbonyl O, it records an (x, y, z) coordinate triple in Å plus the residue type, chain letter, and residue number.